Protein AF-A0A6M3K9E3-F1 (afdb_monomer_lite)

Radius of gyration: 19.23 Å; chains: 1; bounding box: 39×79×40 Å

Sequence (245 aa):
MQDSANGGLAMMNDINRRKLLKSAFCLAVCGFAGFVAIQFFGMRDAQAWGILPSVIVSGSGAAACTAGNDSNCVLLIHSNTTDGSTTFVDSSQGGADHTADITASGDVHHETDQQKFGATSIETWGANTSILSIADSADWDFGTGDFDIEFYVRWKGAVANSGLLGRYTAEAGTWALQYSAGTLYWYYGNGTSWNKAWTPVADTWYHICIARASNTTRWFVGGTQIGTSETDNNDYDTAAALEIG

Organism: NCBI:txid1070528

Secondary structure (DSSP, 8-state):
--------------S-----B--------B---S------SS---SS------------TT----BTTBSTTB---B---S-TTB----B--SSS---TTTEEEETT-EEESSS-SSSS-EEE--SSTT-EEEE---GGG--BTS-EEEEEEEB-SSS---EEEEEE--SSTT-EEEEEETTEEEEEETTTEEEEEE--PPTT--EEEEEEEETTEEEEEETTEE-S--EE----B--SPPEEE-

InterPro domains:
  IPR013320 Concanavalin A-like lectin/glucanase domain superfamily [SSF49899] (81-245)

Foldseek 3Di:
DDDDDDDDPDDPDDPDFFKWFFAFWQWFWFFDDDDDDDDDPDDPDDDDDDDDDDDDPPDPDDDPCPDSADQRRAFGWGLQDDAQAPQTWGPHPHHDGQSVQKDFWFSWHWHQPDHPDHRTTTGLGGPPTGKTWGAFDVSQQCFQTKTKTKGKIAIAPDDAKDWAKWQDDQAALTWTWIDHDQKIWIDGHHPDTDIFGHDDHHPDIWMWMWTDDPQWIWIDINRHTTDDIDRHRGRNDDRGIMMGD

Structure (mmCIF, N/CA/C/O backbone):
data_AF-A0A6M3K9E3-F1
#
_entry.id   AF-A0A6M3K9E3-F1
#
loop_
_atom_site.group_PDB
_atom_site.id
_atom_site.type_symbol
_atom_site.label_atom_id
_atom_site.label_alt_id
_atom_site.label_comp_id
_atom_site.label_asym_id
_atom_site.label_entity_id
_atom_site.label_seq_id
_atom_site.pdbx_PDB_ins_code
_atom_site.Cartn_x
_atom_site.Cartn_y
_atom_site.Cartn_z
_atom_site.occupancy
_atom_site.B_iso_or_equiv
_atom_site.auth_seq_id
_atom_site.auth_comp_id
_atom_site.auth_asym_id
_atom_site.auth_atom_id
_atom_site.pdbx_PDB_model_num
ATOM 1 N N . MET A 1 1 ? -11.020 49.484 -0.616 1.00 35.62 1 MET A N 1
ATOM 2 C CA . MET A 1 1 ? -11.920 48.542 -1.305 1.00 35.62 1 MET A CA 1
ATOM 3 C C . MET A 1 1 ? -11.044 47.521 -2.000 1.00 35.62 1 MET A C 1
ATOM 5 O O . MET A 1 1 ? -10.211 47.924 -2.793 1.00 35.62 1 MET A O 1
ATOM 9 N N . GLN A 1 2 ? -11.235 46.266 -1.598 1.00 31.56 2 GLN A N 1
ATOM 10 C CA . GLN A 1 2 ? -10.789 45.001 -2.189 1.00 31.56 2 GLN A CA 1
ATOM 11 C C . GLN A 1 2 ? -9.292 44.695 -2.365 1.00 31.56 2 GLN A C 1
ATOM 13 O O . GLN A 1 2 ? -8.614 45.139 -3.284 1.00 31.56 2 GLN A O 1
ATOM 18 N N . ASP A 1 3 ? -8.883 43.844 -1.427 1.00 32.72 3 ASP A N 1
ATOM 19 C CA . ASP A 1 3 ? -7.800 42.870 -1.392 1.00 32.72 3 ASP A CA 1
ATOM 20 C C . ASP A 1 3 ? -7.762 41.964 -2.642 1.00 32.72 3 ASP A C 1
ATOM 22 O O . ASP A 1 3 ? -8.808 41.547 -3.150 1.00 32.72 3 ASP A O 1
ATOM 26 N N . SER A 1 4 ? -6.559 41.658 -3.131 1.00 39.16 4 SER A N 1
ATOM 27 C CA . SER A 1 4 ? -6.309 40.748 -4.251 1.00 39.16 4 SER A CA 1
ATOM 28 C C . SER A 1 4 ? -5.712 39.439 -3.731 1.00 39.16 4 SER A C 1
ATOM 30 O O . SER A 1 4 ? -4.502 39.226 -3.784 1.00 39.16 4 SER A O 1
ATOM 32 N N . ALA A 1 5 ? -6.582 38.548 -3.266 1.00 39.22 5 ALA A N 1
ATOM 33 C CA . ALA A 1 5 ? -6.291 37.132 -3.083 1.00 39.22 5 ALA A CA 1
ATOM 34 C C . ALA A 1 5 ? -7.302 36.333 -3.915 1.00 39.22 5 ALA A C 1
ATOM 36 O O . ALA A 1 5 ? -8.490 36.353 -3.620 1.00 39.22 5 ALA A O 1
ATOM 37 N N . ASN A 1 6 ? -6.837 35.704 -4.995 1.00 33.91 6 ASN A N 1
ATOM 38 C CA . ASN A 1 6 ? -7.528 34.695 -5.811 1.00 33.91 6 ASN A CA 1
ATOM 39 C C . ASN A 1 6 ? -6.471 34.155 -6.788 1.00 33.91 6 ASN A C 1
ATOM 41 O O . ASN A 1 6 ? -5.818 34.942 -7.459 1.00 33.91 6 ASN A O 1
ATOM 45 N N . GLY A 1 7 ? -6.212 32.868 -6.962 1.00 34.84 7 GLY A N 1
ATOM 46 C CA . GLY A 1 7 ? -6.865 31.651 -6.511 1.00 34.84 7 GLY A CA 1
ATOM 47 C C . GLY A 1 7 ? -6.241 30.544 -7.362 1.00 34.84 7 GLY A C 1
ATOM 48 O O . GLY A 1 7 ? -6.320 30.596 -8.585 1.00 34.84 7 GLY A O 1
ATOM 49 N N . GLY A 1 8 ? -5.543 29.604 -6.730 1.00 28.50 8 GLY A N 1
ATOM 50 C CA . GLY A 1 8 ? -4.785 28.548 -7.409 1.00 28.50 8 GLY A CA 1
ATOM 51 C C . GLY A 1 8 ? -4.976 27.186 -6.753 1.00 28.50 8 GLY A C 1
ATOM 52 O O . GLY A 1 8 ? -4.052 26.390 -6.711 1.00 28.50 8 GLY A O 1
ATOM 53 N N . LEU A 1 9 ? -6.163 26.942 -6.197 1.00 36.38 9 LEU A N 1
ATOM 54 C CA . LEU A 1 9 ? -6.614 25.645 -5.696 1.00 36.38 9 LEU A CA 1
ATOM 55 C C . LEU A 1 9 ? -7.874 25.279 -6.477 1.00 36.38 9 LEU A C 1
ATOM 57 O O . LEU A 1 9 ? -8.990 25.557 -6.050 1.00 36.38 9 LEU A O 1
ATOM 61 N N . ALA A 1 10 ? -7.691 24.740 -7.680 1.00 35.50 10 ALA A N 1
ATOM 62 C CA . ALA A 1 10 ? -8.800 24.274 -8.503 1.00 35.50 10 ALA A CA 1
ATOM 63 C C . ALA A 1 10 ? -8.343 23.193 -9.488 1.00 35.50 10 ALA A C 1
ATOM 65 O O . ALA A 1 10 ? -8.361 23.407 -10.692 1.00 35.50 10 ALA A O 1
ATOM 66 N N . MET A 1 11 ? -7.962 22.021 -8.975 1.00 33.22 11 MET A N 1
ATOM 67 C CA . MET A 1 11 ? -8.088 20.755 -9.710 1.00 33.22 11 MET A CA 1
ATOM 68 C C . MET A 1 11 ? -8.519 19.641 -8.755 1.00 33.22 11 MET A C 1
ATOM 70 O O . MET A 1 11 ? -7.821 18.661 -8.546 1.00 33.22 11 MET A O 1
ATOM 74 N N . MET A 1 12 ? -9.695 19.804 -8.154 1.00 31.92 12 MET A N 1
ATOM 75 C CA . MET A 1 12 ? -10.434 18.672 -7.598 1.00 31.92 12 MET A CA 1
ATOM 76 C C . MET A 1 12 ? -11.928 18.953 -7.723 1.00 31.92 12 MET A C 1
ATOM 78 O O . MET A 1 12 ? -12.644 19.131 -6.746 1.00 31.92 12 MET A O 1
ATOM 82 N N . ASN A 1 13 ? -12.386 19.080 -8.964 1.00 36.03 13 ASN A N 1
ATOM 83 C CA . ASN A 1 13 ? -13.804 19.140 -9.263 1.00 36.03 13 ASN A CA 1
ATOM 84 C C . ASN A 1 13 ? -14.062 18.173 -10.412 1.00 36.03 13 ASN A C 1
ATOM 86 O O . ASN A 1 13 ? -14.038 18.557 -11.574 1.00 36.03 13 ASN A O 1
ATOM 90 N N . ASP A 1 14 ? -14.254 16.902 -10.067 1.00 32.69 14 ASP A N 1
ATOM 91 C CA . ASP A 1 14 ? -15.099 16.058 -10.893 1.00 32.69 14 ASP A CA 1
ATOM 92 C C . ASP A 1 14 ? -15.894 15.071 -10.039 1.00 32.69 14 ASP A C 1
ATOM 94 O O . ASP A 1 14 ? -15.387 14.320 -9.201 1.00 32.69 14 ASP A O 1
ATOM 98 N N . ILE A 1 15 ? -17.195 15.171 -10.254 1.00 34.88 15 ILE A N 1
ATOM 99 C CA . ILE A 1 15 ? -18.310 14.534 -9.573 1.00 34.88 15 ILE A CA 1
ATOM 100 C C . ILE A 1 15 ? -18.295 13.022 -9.890 1.00 34.88 15 ILE A C 1
ATOM 102 O O . ILE A 1 15 ? -18.220 12.647 -11.055 1.00 34.88 15 ILE A O 1
ATOM 106 N N . ASN A 1 16 ? -18.410 12.170 -8.849 1.00 28.86 16 ASN A N 1
ATOM 107 C CA . ASN A 1 16 ? -18.704 10.707 -8.855 1.00 28.86 16 ASN A CA 1
ATOM 108 C C . ASN A 1 16 ? -17.623 9.677 -8.433 1.00 28.86 16 ASN A C 1
ATOM 110 O O . ASN A 1 16 ? -17.765 8.497 -8.755 1.00 28.86 16 ASN A O 1
ATOM 114 N N . ARG A 1 17 ? -16.602 10.014 -7.637 1.00 33.84 17 ARG A N 1
ATOM 115 C CA . ARG A 1 17 ? -15.650 8.999 -7.121 1.00 33.84 17 ARG A CA 1
ATOM 116 C C . ARG A 1 17 ? -15.999 8.540 -5.702 1.00 33.84 17 ARG A C 1
ATOM 118 O O . ARG A 1 17 ? -15.446 9.039 -4.734 1.00 33.84 17 ARG A O 1
ATOM 125 N N . ARG A 1 18 ? -16.936 7.597 -5.565 1.00 34.56 18 ARG A N 1
ATOM 126 C CA . ARG A 1 18 ? -17.142 6.843 -4.313 1.00 34.56 18 ARG A CA 1
ATOM 127 C C . ARG A 1 18 ? -16.724 5.399 -4.558 1.00 34.56 18 ARG A C 1
ATOM 129 O O . ARG A 1 18 ? -17.217 4.842 -5.539 1.00 34.56 18 ARG A O 1
ATOM 136 N N . LYS A 1 19 ? -15.905 4.833 -3.654 1.00 31.88 19 LYS A N 1
ATOM 137 C CA . LYS A 1 19 ? -15.999 3.469 -3.081 1.00 31.88 19 LYS A CA 1
ATOM 138 C C . LYS A 1 19 ? -14.647 2.772 -2.863 1.00 31.88 19 LYS A C 1
ATOM 140 O O . LYS A 1 19 ? -14.228 2.031 -3.741 1.00 31.88 19 LYS A O 1
ATOM 145 N N . LEU A 1 20 ? -14.038 2.879 -1.675 1.00 25.70 20 LEU A N 1
ATOM 146 C CA . LEU A 1 20 ? -13.038 1.899 -1.211 1.00 25.70 20 LEU A CA 1
ATOM 147 C C . LEU A 1 20 ? -13.320 1.378 0.195 1.00 25.70 20 LEU A C 1
ATOM 149 O O . LEU A 1 20 ? -13.725 2.139 1.062 1.00 25.70 20 LEU A O 1
ATOM 153 N N . LEU A 1 21 ? -13.064 0.082 0.379 1.00 23.98 21 LEU A N 1
ATOM 154 C CA . LEU A 1 21 ? -13.003 -0.648 1.647 1.00 23.98 21 LEU A CA 1
ATOM 155 C C . LEU A 1 21 ? -11.588 -1.262 1.733 1.00 23.98 21 LEU A C 1
ATOM 157 O O . LEU A 1 21 ? -11.347 -2.368 1.243 1.00 23.98 21 LEU A O 1
ATOM 161 N N . LYS A 1 22 ? -10.605 -0.531 2.265 1.00 30.89 22 LYS A N 1
ATOM 162 C CA . LYS A 1 22 ? -9.197 -0.972 2.286 1.00 30.89 22 LYS A CA 1
ATOM 163 C C . LYS A 1 22 ? -8.903 -1.916 3.450 1.00 30.89 22 LYS A C 1
ATOM 165 O O . LYS A 1 22 ? -8.409 -1.512 4.482 1.00 30.89 22 LYS A O 1
ATOM 170 N N . SER A 1 23 ? -9.179 -3.190 3.214 1.00 28.06 23 SER A N 1
ATOM 171 C CA . SER A 1 23 ? -8.739 -4.402 3.931 1.00 28.06 23 SER A CA 1
ATOM 172 C C . SER A 1 23 ? -7.810 -4.288 5.114 1.00 28.06 23 SER A C 1
ATOM 174 O O . SER A 1 23 ? -6.813 -3.580 5.097 1.00 28.06 23 SER A O 1
ATOM 176 N N . ALA A 1 24 ? -8.061 -5.228 6.023 1.00 27.56 24 ALA A N 1
ATOM 177 C CA . ALA A 1 24 ? -7.145 -5.763 7.005 1.00 27.56 24 ALA A CA 1
ATOM 178 C C . ALA A 1 24 ? -5.690 -5.639 6.523 1.00 27.56 24 ALA A C 1
ATOM 180 O O . ALA A 1 24 ? -5.286 -6.229 5.511 1.00 27.56 24 ALA A O 1
ATOM 181 N N . PHE A 1 25 ? -4.956 -4.777 7.217 1.00 33.62 25 PHE A N 1
ATOM 182 C CA . PHE A 1 25 ? -3.567 -4.490 6.930 1.00 33.62 25 PHE A CA 1
ATOM 183 C C . PHE A 1 25 ? -2.709 -5.654 7.446 1.00 33.62 25 PHE A C 1
ATOM 185 O O . PHE A 1 25 ? -2.840 -6.151 8.565 1.00 33.62 25 PHE A O 1
ATOM 192 N N . CYS A 1 26 ? -1.891 -6.177 6.546 1.00 31.75 26 CYS A N 1
ATOM 193 C CA . CYS A 1 26 ? -0.597 -6.739 6.872 1.00 31.75 26 CYS A CA 1
ATOM 194 C C . CYS A 1 26 ? 0.310 -5.991 5.912 1.00 31.75 26 CYS A C 1
ATOM 196 O O . CYS A 1 26 ? 0.660 -6.517 4.863 1.00 31.75 26 CYS A O 1
ATOM 198 N N . LEU A 1 27 ? 0.494 -4.695 6.178 1.00 32.28 27 LEU A N 1
ATOM 199 C CA . LEU A 1 27 ? 1.593 -3.996 5.544 1.00 32.28 27 LEU A CA 1
ATOM 200 C C . LEU A 1 27 ? 2.847 -4.616 6.137 1.00 32.28 27 LEU A C 1
ATOM 202 O O . LEU A 1 27 ? 2.943 -4.764 7.345 1.00 32.28 27 LEU A O 1
ATOM 206 N N . ALA A 1 28 ? 3.713 -5.120 5.278 1.00 34.25 28 ALA A N 1
ATOM 207 C CA . ALA A 1 28 ? 5.088 -5.384 5.622 1.00 34.25 28 ALA A CA 1
ATOM 208 C C . ALA A 1 28 ? 5.873 -4.527 4.648 1.00 34.25 28 ALA A C 1
ATOM 210 O O . ALA A 1 28 ? 5.898 -4.805 3.451 1.00 34.25 28 ALA A O 1
ATOM 211 N N . VAL A 1 29 ? 6.401 -3.413 5.144 1.00 34.53 29 VAL A N 1
ATOM 212 C CA . VAL A 1 29 ? 7.463 -2.702 4.446 1.00 34.53 29 VAL A CA 1
ATOM 213 C C . VAL A 1 29 ? 8.741 -3.409 4.852 1.00 34.53 29 VAL A C 1
ATOM 215 O O . VAL A 1 29 ? 9.140 -3.245 5.996 1.00 34.53 29 VAL A O 1
ATOM 218 N N . CYS A 1 30 ? 9.325 -4.255 4.000 1.00 36.53 30 CYS A N 1
ATOM 219 C CA . CYS A 1 30 ? 10.572 -4.952 4.331 1.00 36.53 30 CYS A CA 1
ATOM 220 C C . CYS A 1 30 ? 11.748 -4.504 3.465 1.00 36.53 30 CYS A C 1
ATOM 222 O O . CYS A 1 30 ? 11.730 -4.698 2.255 1.00 36.53 30 CYS A O 1
ATOM 224 N N . GLY A 1 31 ? 12.785 -3.927 4.080 1.00 30.41 31 GLY A N 1
ATOM 225 C CA . GLY A 1 31 ? 14.064 -3.660 3.416 1.00 30.41 31 GLY A CA 1
ATOM 226 C C . GLY A 1 31 ? 14.974 -4.888 3.484 1.00 30.41 31 GLY A C 1
ATOM 227 O O . GLY A 1 31 ? 15.222 -5.390 4.576 1.00 30.41 31 GLY A O 1
ATOM 228 N N . PHE A 1 32 ? 15.483 -5.407 2.362 1.00 39.94 32 PHE A N 1
ATOM 229 C CA . PHE A 1 32 ? 16.377 -6.577 2.397 1.00 39.94 32 PHE A CA 1
ATOM 230 C C . PHE A 1 32 ? 17.569 -6.471 1.444 1.00 39.94 32 PHE A C 1
ATOM 232 O O . PHE A 1 32 ? 17.436 -6.065 0.301 1.00 39.94 32 PHE A O 1
ATOM 239 N N . ALA A 1 33 ? 18.741 -6.935 1.884 1.00 27.80 33 ALA A N 1
ATOM 240 C CA . ALA A 1 33 ? 19.888 -7.215 1.023 1.00 27.80 33 ALA A CA 1
ATOM 241 C C . ALA A 1 33 ? 20.105 -8.739 0.946 1.00 27.80 33 ALA A C 1
ATOM 243 O O . ALA A 1 33 ? 20.651 -9.334 1.873 1.00 27.80 33 ALA A O 1
ATOM 244 N N . GLY A 1 34 ? 19.697 -9.383 -0.156 1.00 23.84 34 GLY A N 1
ATOM 245 C CA . GLY A 1 34 ? 20.032 -10.790 -0.458 1.00 23.84 34 GLY A CA 1
ATOM 246 C C . GLY A 1 34 ? 18.853 -11.709 -0.826 1.00 23.84 34 GLY A C 1
ATOM 247 O O . GLY A 1 34 ? 17.759 -11.597 -0.299 1.00 23.84 34 GLY A O 1
ATOM 248 N N . PHE A 1 35 ? 19.084 -12.632 -1.766 1.00 24.89 35 PHE A N 1
ATOM 249 C CA . PHE A 1 35 ? 18.077 -13.372 -2.549 1.00 24.89 35 PHE A CA 1
ATOM 250 C C . PHE A 1 35 ? 17.250 -14.469 -1.819 1.00 24.89 35 PHE A C 1
ATOM 252 O O . PHE A 1 35 ? 17.807 -15.349 -1.173 1.00 24.89 35 PHE A O 1
ATOM 259 N N . VAL A 1 36 ? 15.944 -14.483 -2.155 1.00 21.44 36 VAL A N 1
ATOM 260 C CA . VAL A 1 36 ? 14.945 -15.581 -2.319 1.00 21.44 36 VAL A CA 1
ATOM 261 C C . VAL A 1 36 ? 14.554 -16.457 -1.115 1.00 21.44 36 VAL A C 1
ATOM 263 O O . VAL A 1 36 ? 15.186 -17.468 -0.823 1.00 21.44 36 VAL A O 1
ATOM 266 N N . ALA A 1 37 ? 13.326 -16.224 -0.631 1.00 21.59 37 ALA A N 1
ATOM 267 C CA . ALA A 1 37 ? 12.263 -17.235 -0.607 1.00 21.59 37 ALA A CA 1
ATOM 268 C C . ALA A 1 37 ? 10.886 -16.551 -0.712 1.00 21.59 37 ALA A C 1
ATOM 270 O O . ALA A 1 37 ? 10.468 -15.836 0.188 1.00 21.59 37 ALA A O 1
ATOM 271 N N . ILE A 1 38 ? 10.168 -16.801 -1.813 1.00 33.44 38 ILE A N 1
ATOM 272 C CA . ILE A 1 38 ? 8.729 -16.531 -1.921 1.00 33.44 38 ILE A CA 1
ATOM 273 C C . ILE A 1 38 ? 8.038 -17.437 -0.897 1.00 33.44 38 ILE A C 1
ATOM 275 O O . ILE A 1 38 ? 7.926 -18.645 -1.116 1.00 33.44 38 ILE A O 1
ATOM 279 N N . GLN A 1 39 ? 7.584 -16.873 0.219 1.00 22.30 39 GLN A N 1
ATOM 280 C CA . GLN A 1 39 ? 6.600 -17.507 1.086 1.00 22.30 39 GLN A CA 1
ATOM 281 C C . GLN A 1 39 ? 5.450 -16.537 1.306 1.00 22.30 39 GLN A C 1
ATOM 283 O O . GLN A 1 39 ? 5.549 -15.587 2.070 1.00 22.30 39 GLN A O 1
ATOM 288 N N . PHE A 1 40 ? 4.339 -16.819 0.628 1.00 26.34 40 PHE A N 1
ATOM 289 C CA . PHE A 1 40 ? 3.040 -16.270 0.984 1.00 26.34 40 PHE A CA 1
ATOM 290 C C . PHE A 1 40 ? 2.738 -16.580 2.445 1.00 26.34 40 PHE A C 1
ATOM 292 O O . PHE A 1 40 ? 2.700 -17.753 2.832 1.00 26.34 40 PHE A O 1
ATOM 299 N N . PHE A 1 41 ? 2.420 -15.552 3.224 1.00 31.19 41 PHE A N 1
ATOM 300 C CA . PHE A 1 41 ? 1.639 -15.746 4.430 1.00 31.19 41 PHE A CA 1
ATOM 301 C C . PHE A 1 41 ? 0.152 -15.831 4.068 1.00 31.19 41 PHE A C 1
ATOM 303 O O . PHE A 1 41 ? -0.440 -14.896 3.536 1.00 31.19 41 PHE A O 1
ATOM 310 N N . GLY A 1 42 ? -0.461 -16.982 4.370 1.00 27.38 42 GLY A N 1
ATOM 311 C CA . GLY A 1 42 ? -1.849 -16.971 4.837 1.00 27.38 42 GLY A CA 1
ATOM 312 C C . GLY A 1 42 ? -2.921 -17.778 4.104 1.00 27.38 42 GLY A C 1
ATOM 313 O O . GLY A 1 42 ? -4.075 -17.677 4.506 1.00 27.38 42 GLY A O 1
ATOM 314 N N . MET A 1 43 ? -2.613 -18.624 3.114 1.00 24.27 43 MET A N 1
ATOM 315 C CA . MET A 1 43 ? -3.510 -19.747 2.777 1.00 24.27 43 MET A CA 1
ATOM 316 C C . MET A 1 43 ? -2.854 -21.083 3.146 1.00 24.27 43 MET A C 1
ATOM 318 O O . MET A 1 43 ? -2.220 -21.738 2.327 1.00 24.27 43 MET A O 1
ATOM 322 N N . ARG A 1 44 ? -3.031 -21.468 4.413 1.00 30.83 44 ARG A N 1
ATOM 323 C CA . ARG A 1 44 ? -3.120 -22.854 4.905 1.00 30.83 44 ARG A CA 1
ATOM 324 C C . ARG A 1 44 ? -4.446 -22.886 5.673 1.00 30.83 44 ARG A C 1
ATOM 326 O O . ARG A 1 44 ? -4.589 -22.112 6.607 1.00 30.83 44 ARG A O 1
ATOM 333 N N . ASP A 1 45 ? -5.507 -23.602 5.352 1.00 32.44 45 ASP A N 1
ATOM 334 C CA . ASP A 1 45 ? -5.768 -24.701 4.438 1.00 32.44 45 ASP A CA 1
ATOM 335 C C . ASP A 1 45 ? -7.241 -24.599 4.022 1.00 32.44 45 ASP A C 1
ATOM 337 O O . ASP A 1 45 ? -8.112 -24.281 4.839 1.00 32.44 45 ASP A O 1
ATOM 341 N N . ALA A 1 46 ? -7.551 -24.983 2.786 1.00 33.09 46 ALA A N 1
ATOM 342 C CA . ALA A 1 46 ? -8.796 -25.701 2.580 1.00 33.09 46 ALA A CA 1
ATOM 343 C C . ALA A 1 46 ? -8.585 -27.120 3.139 1.00 33.09 46 ALA A C 1
ATOM 345 O O . ALA A 1 46 ? -7.780 -27.873 2.606 1.00 33.09 46 ALA A O 1
ATOM 346 N N . GLN A 1 47 ? -9.359 -27.458 4.175 1.00 29.33 47 GLN A N 1
ATOM 347 C CA . GLN A 1 47 ? -9.529 -28.783 4.795 1.00 29.33 47 GLN A CA 1
ATOM 348 C C . GLN A 1 47 ? -8.506 -29.212 5.865 1.00 29.33 47 GLN A C 1
ATOM 350 O O . GLN A 1 47 ? -7.516 -29.864 5.571 1.00 29.33 47 GLN A O 1
ATOM 355 N N . ALA A 1 48 ? -8.853 -28.997 7.139 1.00 25.17 48 ALA A N 1
ATOM 356 C CA . ALA A 1 48 ? -9.167 -30.059 8.111 1.00 25.17 48 ALA A CA 1
ATOM 357 C C . ALA A 1 48 ? -9.026 -29.532 9.548 1.00 25.17 48 ALA A C 1
ATOM 359 O O . ALA A 1 48 ? -7.988 -29.029 9.962 1.00 25.17 48 ALA A O 1
ATOM 360 N N . TRP A 1 49 ? -10.097 -29.688 10.322 1.00 34.62 49 TRP A N 1
ATOM 361 C CA . TRP A 1 49 ? -10.108 -29.472 11.762 1.00 34.62 49 TRP A CA 1
ATOM 362 C C . TRP A 1 49 ? -9.192 -30.494 12.444 1.00 34.62 49 TRP A C 1
ATOM 364 O O . TRP A 1 49 ? -9.470 -31.692 12.409 1.00 34.62 49 TRP A O 1
ATOM 374 N N . GLY A 1 50 ? -8.123 -30.027 13.085 1.00 25.27 50 GLY A N 1
ATOM 375 C CA . GLY A 1 50 ? -7.212 -30.873 13.849 1.00 25.27 50 GLY A CA 1
ATOM 376 C C . GLY A 1 50 ? -6.268 -30.036 14.702 1.00 25.27 50 GLY A C 1
ATOM 377 O O . GLY A 1 50 ? -5.303 -29.478 14.200 1.00 25.27 50 GLY A O 1
ATOM 378 N N . ILE A 1 51 ? -6.591 -29.938 15.990 1.00 40.28 51 ILE A N 1
ATOM 379 C CA . ILE A 1 51 ? -5.748 -29.466 17.101 1.00 40.28 51 ILE A CA 1
ATOM 380 C C . ILE A 1 51 ? -4.247 -29.688 16.851 1.00 40.28 51 ILE A C 1
ATOM 382 O O . ILE A 1 51 ? -3.814 -30.832 16.723 1.00 40.28 51 ILE A O 1
ATOM 386 N N . LEU A 1 52 ? -3.448 -28.616 16.886 1.00 27.73 52 LEU A N 1
ATOM 387 C CA . LEU A 1 52 ? -1.999 -28.724 17.067 1.00 27.73 52 LEU A CA 1
ATOM 388 C C . LEU A 1 52 ? -1.625 -28.246 18.478 1.00 27.73 52 LEU A C 1
ATOM 390 O O . LEU A 1 52 ? -1.970 -27.120 18.845 1.00 27.73 52 LEU A O 1
ATOM 394 N N . PRO A 1 53 ? -0.945 -29.082 1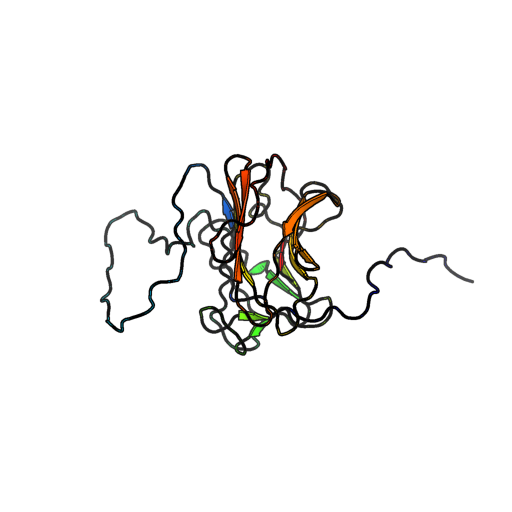9.286 1.00 34.16 53 PRO A N 1
ATOM 395 C CA . PRO A 1 53 ? -0.397 -28.655 20.559 1.00 34.16 53 PRO A CA 1
ATOM 396 C C . PRO A 1 53 ? 0.790 -27.721 20.307 1.00 34.16 53 PRO A C 1
ATOM 398 O O . PRO A 1 53 ? 1.541 -27.874 19.345 1.00 34.16 53 PRO A O 1
ATOM 401 N N . SER A 1 54 ? 0.947 -26.758 21.207 1.00 44.66 54 SER A N 1
ATOM 402 C CA . SER A 1 54 ? 2.077 -25.838 21.308 1.00 44.66 54 SER A CA 1
ATOM 403 C C . SER A 1 54 ? 3.426 -26.512 21.016 1.00 44.66 54 SER A C 1
ATOM 405 O O . SER A 1 54 ? 3.885 -27.341 21.803 1.00 44.66 54 SER A O 1
ATOM 407 N N . VAL A 1 55 ? 4.100 -26.101 19.941 1.00 34.88 55 VAL A N 1
ATOM 408 C CA . VAL A 1 55 ? 5.545 -26.304 19.792 1.00 34.88 55 VAL A CA 1
ATOM 409 C C . VAL A 1 55 ? 6.223 -25.015 20.236 1.00 34.88 55 VAL A C 1
ATOM 411 O O . VAL A 1 55 ? 6.352 -24.058 19.479 1.00 34.88 55 VAL A O 1
ATOM 414 N N . ILE A 1 56 ? 6.629 -24.994 21.505 1.00 38.41 56 ILE A N 1
ATOM 415 C CA . ILE A 1 56 ? 7.665 -24.085 21.991 1.00 38.41 56 ILE A CA 1
ATOM 416 C C . ILE A 1 56 ? 8.987 -24.670 21.489 1.00 38.41 56 ILE A C 1
ATOM 418 O O . ILE A 1 56 ? 9.420 -25.715 21.976 1.00 38.41 56 ILE A O 1
ATOM 422 N N . VAL A 1 57 ? 9.636 -24.026 20.518 1.00 36.75 57 VAL A N 1
ATOM 423 C CA . VAL A 1 57 ? 11.053 -24.299 20.245 1.00 36.75 57 VAL A CA 1
ATOM 424 C C . VAL A 1 57 ? 11.858 -23.563 21.311 1.00 36.75 57 VAL A C 1
ATOM 426 O O . VAL A 1 57 ? 12.112 -22.367 21.216 1.00 36.75 57 VAL A O 1
ATOM 429 N N . SER A 1 58 ? 12.229 -24.277 22.372 1.00 46.44 58 SER A N 1
ATOM 430 C CA . SER A 1 58 ? 13.209 -23.812 23.348 1.00 46.44 58 SER A CA 1
ATOM 431 C C . SER A 1 58 ? 14.616 -23.997 22.771 1.00 46.44 58 SER A C 1
ATOM 433 O O . SER A 1 58 ? 15.159 -25.102 22.791 1.00 46.44 58 SER A O 1
ATOM 435 N N . GLY A 1 59 ? 15.204 -22.924 22.249 1.00 32.69 59 GLY A N 1
ATOM 436 C CA . GLY A 1 59 ? 16.591 -22.890 21.793 1.00 32.69 59 GLY A CA 1
ATOM 437 C C . GLY A 1 59 ? 17.043 -21.446 21.614 1.00 32.69 59 GLY A C 1
ATOM 438 O O . GLY A 1 59 ? 16.481 -20.712 20.810 1.00 32.69 59 GLY A O 1
ATOM 439 N N . SER A 1 60 ? 18.019 -21.025 22.415 1.00 44.66 60 SER A N 1
ATOM 440 C CA . SER A 1 60 ? 18.561 -19.666 22.466 1.00 44.66 60 SER A CA 1
ATOM 441 C C . SER A 1 60 ? 18.925 -19.122 21.079 1.00 44.66 60 SER A C 1
ATOM 443 O O . SER A 1 60 ? 19.868 -19.614 20.461 1.00 44.66 60 SER A O 1
ATOM 445 N N . GLY A 1 61 ? 18.218 -18.081 20.633 1.00 37.19 61 GLY A N 1
ATOM 446 C CA . GLY A 1 61 ? 18.657 -17.211 19.536 1.00 37.19 61 GLY A CA 1
ATOM 447 C C . GLY A 1 61 ? 17.825 -17.223 18.253 1.00 37.19 61 GLY A C 1
ATOM 448 O O . GLY A 1 61 ? 18.132 -16.439 17.364 1.00 37.19 61 GLY A O 1
ATOM 449 N N . ALA A 1 62 ? 16.772 -18.034 18.137 1.00 34.69 62 ALA A N 1
ATOM 450 C CA . ALA A 1 62 ? 15.817 -17.898 17.037 1.00 34.69 62 ALA A CA 1
ATOM 451 C C . ALA A 1 62 ? 14.607 -17.099 17.532 1.00 34.69 62 ALA A C 1
ATOM 453 O O . ALA A 1 62 ? 13.725 -17.649 18.193 1.00 34.69 62 ALA A O 1
ATOM 454 N N . ALA A 1 63 ? 14.588 -15.792 17.255 1.00 37.41 63 ALA A N 1
ATOM 455 C CA . ALA A 1 63 ? 13.349 -15.030 17.329 1.00 37.41 63 ALA A CA 1
ATOM 456 C C . ALA A 1 63 ? 12.324 -15.777 16.474 1.00 37.41 63 ALA A C 1
ATOM 458 O O . ALA A 1 63 ? 12.590 -16.087 15.312 1.00 37.41 63 ALA A O 1
ATOM 459 N N . ALA A 1 64 ? 11.197 -16.147 17.074 1.00 34.53 64 ALA A N 1
ATOM 460 C CA . ALA A 1 64 ? 10.074 -16.682 16.334 1.00 34.53 64 ALA A CA 1
ATOM 461 C C . ALA A 1 64 ? 9.563 -15.561 15.420 1.00 34.53 64 ALA A C 1
ATOM 463 O O . ALA A 1 64 ? 8.683 -14.796 15.810 1.00 34.53 64 ALA A O 1
ATOM 464 N N . CYS A 1 65 ? 10.154 -15.429 14.229 1.00 37.84 65 CYS A N 1
ATOM 465 C CA . CYS A 1 65 ? 9.565 -14.642 13.168 1.00 37.84 65 CYS A CA 1
ATOM 466 C C . CYS A 1 65 ? 8.265 -15.361 12.812 1.00 37.84 65 CYS A C 1
ATOM 468 O O . CYS A 1 65 ? 8.234 -16.452 12.237 1.00 37.84 65 CYS A O 1
ATOM 470 N N . THR A 1 66 ? 7.156 -14.787 13.263 1.00 43.50 66 THR A N 1
ATOM 471 C CA . THR A 1 66 ? 5.870 -15.073 12.641 1.00 43.50 66 THR A CA 1
ATOM 472 C C . THR A 1 66 ? 6.067 -14.607 11.211 1.00 43.50 66 THR A C 1
ATOM 474 O O . THR A 1 66 ? 6.263 -13.412 11.018 1.00 43.50 66 THR A O 1
ATOM 477 N N . ALA A 1 67 ? 6.205 -15.524 10.249 1.00 51.84 67 ALA A N 1
ATOM 478 C CA . ALA A 1 67 ? 6.699 -15.106 8.941 1.00 51.84 67 ALA A CA 1
ATOM 479 C C . ALA A 1 67 ? 5.814 -13.976 8.366 1.00 51.84 67 ALA A C 1
ATOM 481 O O . ALA A 1 67 ? 4.597 -13.978 8.526 1.00 51.84 67 ALA A O 1
ATOM 482 N N . GLY A 1 68 ? 6.460 -12.935 7.844 1.00 58.19 68 GLY A N 1
ATOM 483 C CA . GLY A 1 68 ? 5.830 -11.657 7.493 1.00 58.19 68 GLY A CA 1
ATOM 484 C C . GLY A 1 68 ? 6.071 -10.516 8.493 1.00 58.19 68 GLY A C 1
ATOM 485 O O . GLY A 1 68 ? 6.103 -9.369 8.075 1.00 58.19 68 GLY A O 1
ATOM 486 N N . ASN A 1 69 ? 6.321 -10.795 9.777 1.00 74.25 69 ASN A N 1
ATOM 487 C CA . ASN A 1 69 ? 6.725 -9.783 10.760 1.00 74.25 69 ASN A CA 1
ATOM 488 C C . ASN A 1 69 ? 8.098 -10.136 11.343 1.00 74.25 69 ASN A C 1
ATOM 490 O O . ASN A 1 69 ? 8.204 -10.918 12.292 1.00 74.25 69 ASN A O 1
ATOM 494 N N . ASP A 1 70 ? 9.143 -9.605 10.717 1.00 76.62 70 ASP A N 1
ATOM 495 C CA . ASP A 1 70 ? 10.535 -9.747 11.133 1.00 76.62 70 ASP A CA 1
ATOM 496 C C . ASP A 1 70 ? 11.211 -8.373 11.262 1.00 76.62 70 ASP A C 1
ATOM 498 O O . ASP A 1 70 ? 10.562 -7.337 11.134 1.00 76.62 70 ASP A O 1
ATOM 502 N N . SER A 1 71 ? 12.521 -8.354 11.520 1.00 79.00 71 SER A N 1
ATOM 503 C CA . SER A 1 71 ? 13.292 -7.118 11.712 1.00 79.00 71 SER A CA 1
ATOM 504 C C . SER A 1 71 ? 13.315 -6.183 10.504 1.00 79.00 71 SER A C 1
ATOM 506 O O . SER A 1 71 ? 13.802 -5.063 10.628 1.00 79.00 71 SER A O 1
ATOM 508 N N . ASN A 1 72 ? 12.869 -6.643 9.337 1.00 78.00 72 ASN A N 1
ATOM 509 C CA . ASN A 1 72 ? 12.781 -5.817 8.146 1.00 78.00 72 ASN A CA 1
ATOM 510 C C . ASN A 1 72 ? 11.400 -5.194 8.014 1.00 78.00 72 ASN A C 1
ATOM 512 O O . ASN A 1 72 ? 11.321 -4.143 7.408 1.00 78.00 72 ASN A O 1
ATOM 516 N N . CYS A 1 73 ? 10.347 -5.804 8.566 1.00 81.06 73 CYS A N 1
ATOM 517 C CA . CYS A 1 73 ? 8.997 -5.254 8.548 1.00 81.06 73 CYS A CA 1
ATOM 518 C C . CYS A 1 73 ? 8.920 -4.016 9.451 1.00 81.06 73 CYS A C 1
ATOM 520 O O . CYS A 1 73 ? 8.834 -4.171 10.667 1.00 81.06 73 CYS A O 1
ATOM 522 N N . VAL A 1 74 ? 8.923 -2.820 8.861 1.00 88.31 74 VAL A N 1
ATOM 523 C CA . VAL A 1 74 ? 8.973 -1.533 9.589 1.00 88.31 74 VAL A CA 1
ATOM 524 C C . VAL A 1 74 ? 7.620 -0.854 9.805 1.00 88.31 74 VAL A C 1
ATOM 526 O O . VAL A 1 74 ? 7.537 0.157 10.481 1.00 88.31 74 VAL A O 1
ATOM 529 N N . LEU A 1 75 ? 6.542 -1.392 9.237 1.00 89.06 75 LEU A N 1
ATOM 530 C CA . LEU A 1 75 ? 5.186 -0.929 9.526 1.00 89.06 75 LEU A CA 1
ATOM 531 C C . LEU A 1 75 ? 4.222 -2.081 9.314 1.00 89.06 75 LEU A C 1
ATOM 533 O O . LEU A 1 75 ? 4.113 -2.550 8.185 1.00 89.06 75 LEU A O 1
ATOM 537 N N . LEU A 1 76 ? 3.511 -2.484 10.368 1.00 88.19 76 LEU A N 1
ATOM 538 C CA . LEU A 1 76 ? 2.514 -3.548 10.363 1.00 88.19 76 LEU A CA 1
ATOM 539 C C . LEU A 1 76 ? 1.294 -3.160 11.192 1.00 88.19 76 LEU A C 1
ATOM 541 O O . LEU A 1 76 ? 1.250 -3.340 12.404 1.00 88.19 76 LEU A O 1
ATOM 545 N N . ILE A 1 77 ? 0.242 -2.701 10.526 1.00 88.12 77 ILE A N 1
ATOM 546 C CA . ILE A 1 77 ? -1.005 -2.347 11.207 1.00 88.12 77 ILE A CA 1
ATOM 547 C C . ILE A 1 77 ? -1.945 -3.548 11.201 1.00 88.12 77 ILE A C 1
ATOM 549 O O . ILE A 1 77 ? -2.379 -3.975 10.143 1.00 88.12 77 ILE A O 1
ATOM 553 N N . HIS A 1 78 ? -2.327 -4.078 12.360 1.00 82.25 78 HIS A N 1
ATOM 554 C CA . HIS A 1 78 ? -3.349 -5.127 12.425 1.00 82.25 78 HIS A CA 1
ATOM 555 C C . HIS A 1 78 ? -4.756 -4.558 12.656 1.00 82.25 78 HIS A C 1
ATOM 557 O O . HIS A 1 78 ? -4.970 -3.708 13.517 1.00 82.25 78 HIS A O 1
ATOM 563 N N . SER A 1 79 ? -5.751 -5.122 11.968 1.00 83.62 79 SER A N 1
ATOM 564 C CA . SER A 1 79 ? -7.183 -4.877 12.212 1.00 83.62 79 SER A CA 1
ATOM 565 C C . SER A 1 79 ? -7.800 -5.987 13.067 1.00 83.62 79 SER A C 1
ATOM 567 O O . SER A 1 79 ? -8.693 -6.724 12.658 1.00 83.62 79 SER A O 1
ATOM 569 N N . ASN A 1 80 ? -7.262 -6.159 14.273 1.00 85.06 80 ASN A N 1
ATOM 570 C CA . ASN A 1 80 ? -7.729 -7.153 15.247 1.00 85.06 80 ASN A CA 1
ATOM 571 C C . ASN A 1 80 ? -8.420 -6.470 16.431 1.00 85.06 80 ASN A C 1
ATOM 573 O O . ASN A 1 80 ? -8.099 -6.735 17.587 1.00 85.06 80 ASN A O 1
ATOM 577 N N . THR A 1 81 ? -9.336 -5.554 16.133 1.00 87.88 81 THR A N 1
ATOM 578 C CA . THR A 1 81 ? -10.029 -4.742 17.139 1.00 87.88 81 THR A CA 1
ATOM 579 C C . THR A 1 81 ? -11.541 -4.789 16.914 1.00 87.88 81 THR A C 1
ATOM 581 O O . THR A 1 81 ? -12.051 -5.717 16.291 1.00 87.88 81 THR A O 1
ATOM 584 N N . THR A 1 82 ? -12.278 -3.851 17.496 1.00 93.44 82 THR A N 1
ATOM 585 C CA . THR A 1 82 ? -13.733 -3.757 17.410 1.00 93.44 82 THR A CA 1
ATOM 586 C C . THR A 1 82 ? -14.185 -2.787 16.326 1.00 93.44 82 THR A C 1
ATOM 588 O O . THR A 1 82 ? -13.459 -1.864 15.956 1.00 93.44 82 THR A O 1
ATOM 591 N N . ASP A 1 83 ? -15.427 -2.978 15.898 1.00 93.44 83 ASP A N 1
ATOM 592 C CA . ASP A 1 83 ? -16.157 -2.083 15.005 1.00 93.44 83 ASP A CA 1
ATOM 593 C C . ASP A 1 83 ? -16.122 -0.619 15.472 1.00 93.44 83 ASP A C 1
ATOM 595 O O . ASP A 1 83 ? -16.228 -0.340 16.673 1.00 93.44 83 ASP A O 1
ATOM 599 N N . GLY A 1 84 ? -15.941 0.313 14.538 1.00 90.62 84 GLY A N 1
ATOM 600 C CA . GLY A 1 84 ? -15.856 1.751 14.797 1.00 90.62 84 GLY A CA 1
ATOM 601 C C . GLY A 1 84 ? -14.584 2.220 15.515 1.00 90.62 84 GLY A C 1
ATOM 602 O O . GLY A 1 84 ? -14.479 3.400 15.848 1.00 90.62 84 GLY A O 1
ATOM 603 N N . SER A 1 85 ? -13.612 1.343 15.801 1.00 93.31 85 SER A N 1
ATOM 604 C CA . SER A 1 85 ? -12.377 1.761 16.478 1.00 93.31 85 SER A CA 1
ATOM 605 C C . SER A 1 85 ? -11.552 2.687 15.584 1.00 93.31 85 SER A C 1
ATOM 607 O O . SER A 1 85 ? -11.302 2.380 14.424 1.00 93.31 85 SER A O 1
ATOM 609 N N . THR A 1 86 ? -11.062 3.793 16.139 1.00 92.75 86 THR A N 1
ATOM 610 C CA . THR A 1 86 ? -10.141 4.722 15.459 1.00 92.75 86 THR A CA 1
ATOM 611 C C . THR A 1 86 ? -8.714 4.617 16.001 1.00 92.75 86 THR A C 1
ATOM 613 O O . THR A 1 86 ? -7.903 5.521 15.813 1.00 92.75 86 THR A O 1
ATOM 616 N N . THR A 1 87 ? -8.409 3.547 16.739 1.00 92.81 87 THR A N 1
ATOM 617 C CA . THR A 1 87 ? -7.070 3.285 17.273 1.00 92.81 87 THR A CA 1
ATOM 618 C C . THR A 1 87 ? -6.340 2.334 16.340 1.00 92.81 87 THR A C 1
ATOM 620 O O . THR A 1 87 ? -6.798 1.221 16.085 1.00 92.81 87 THR A O 1
ATOM 623 N N . PHE A 1 88 ? -5.183 2.761 15.856 1.00 91.19 88 PHE A N 1
ATOM 624 C CA . PHE A 1 88 ? -4.315 1.984 14.983 1.00 91.19 88 PHE A CA 1
ATOM 625 C C . PHE A 1 88 ? -3.014 1.727 15.728 1.00 91.19 88 PHE A C 1
ATOM 627 O O . PHE A 1 88 ? -2.509 2.618 16.403 1.00 91.19 88 PHE A O 1
ATOM 634 N N . VAL A 1 89 ? -2.523 0.495 15.654 1.00 90.88 89 VAL A N 1
ATOM 635 C CA . VAL A 1 89 ? -1.314 0.064 16.357 1.00 90.88 89 VAL A CA 1
ATOM 636 C C . VAL A 1 89 ? -0.357 -0.486 15.324 1.00 90.88 89 VAL A C 1
ATOM 638 O O . VAL A 1 89 ? -0.743 -1.367 14.551 1.00 90.88 89 VAL A O 1
ATOM 641 N N . ASP A 1 90 ? 0.867 0.025 15.336 1.00 90.44 90 ASP A N 1
ATOM 642 C CA . ASP A 1 90 ? 1.967 -0.582 14.614 1.00 90.44 90 ASP A CA 1
ATOM 643 C C . ASP A 1 90 ? 2.514 -1.759 15.431 1.00 90.44 90 ASP A C 1
ATOM 645 O O . ASP A 1 90 ? 2.854 -1.643 16.605 1.00 90.44 90 ASP A O 1
ATOM 649 N N . SER A 1 91 ? 2.494 -2.938 14.827 1.00 88.06 91 SER A N 1
ATOM 650 C CA . SER A 1 91 ? 2.951 -4.201 15.406 1.00 88.06 91 SER A CA 1
ATOM 651 C C . SER A 1 91 ? 4.240 -4.694 14.746 1.00 88.06 91 SER A C 1
ATOM 653 O O . SER A 1 91 ? 4.576 -5.872 14.894 1.00 88.06 91 SER A O 1
ATOM 655 N N . SER A 1 92 ? 4.918 -3.833 13.986 1.00 84.50 92 SER A N 1
ATOM 656 C CA . SER A 1 92 ? 6.198 -4.094 13.329 1.00 84.50 92 SER A CA 1
ATOM 657 C C . SER A 1 92 ? 7.264 -4.595 14.315 1.00 84.50 92 SER A C 1
ATOM 659 O O . SER A 1 92 ? 7.285 -4.248 15.498 1.00 84.50 92 SER A O 1
ATOM 661 N N . GLN A 1 93 ? 8.136 -5.491 13.845 1.00 83.12 93 GLN A N 1
ATOM 662 C CA . GLN A 1 93 ? 9.330 -5.938 14.577 1.00 83.12 93 GLN A CA 1
ATOM 663 C C . GLN A 1 93 ? 10.607 -5.232 14.110 1.00 83.12 93 GLN A C 1
ATOM 665 O O . GLN A 1 93 ? 11.629 -5.307 14.798 1.00 83.12 93 GLN A O 1
ATOM 670 N N . GLY A 1 94 ? 10.567 -4.599 12.940 1.00 80.56 94 GLY A N 1
ATOM 671 C CA . GLY A 1 94 ? 11.601 -3.716 12.423 1.00 80.56 94 GLY A CA 1
ATOM 672 C C . GLY A 1 94 ? 11.230 -2.248 12.600 1.00 80.56 94 GLY A C 1
ATOM 673 O O . GLY A 1 94 ? 10.086 -1.929 12.897 1.00 80.56 94 GLY A O 1
ATOM 674 N N . GLY A 1 95 ? 12.198 -1.364 12.364 1.00 85.00 95 GLY A N 1
ATOM 675 C CA . GLY A 1 95 ? 11.954 0.081 12.314 1.00 85.00 95 GLY A CA 1
ATOM 676 C C . GLY A 1 95 ? 11.592 0.715 13.659 1.00 85.00 95 GLY A C 1
ATOM 677 O O . GLY A 1 95 ? 11.859 0.159 14.733 1.00 85.00 95 GLY A O 1
ATOM 678 N N . ALA A 1 96 ? 11.048 1.927 13.590 1.00 89.56 96 ALA A N 1
ATOM 679 C CA . ALA A 1 96 ? 10.464 2.626 14.725 1.00 89.56 96 ALA A CA 1
ATOM 680 C C . ALA A 1 96 ? 9.014 2.173 14.984 1.00 89.56 96 ALA A C 1
ATOM 682 O O . ALA A 1 96 ? 8.312 1.733 14.083 1.00 89.56 96 ALA A O 1
ATOM 683 N N . ASP A 1 97 ? 8.548 2.312 16.230 1.00 93.56 97 ASP A N 1
ATOM 684 C CA . ASP A 1 97 ? 7.124 2.135 16.547 1.00 93.56 97 ASP A CA 1
ATOM 685 C C . ASP A 1 97 ? 6.345 3.374 16.098 1.00 93.56 97 ASP A C 1
ATOM 687 O O . ASP A 1 97 ? 6.443 4.438 16.718 1.00 93.56 97 ASP A O 1
ATOM 691 N N . HIS A 1 98 ? 5.542 3.217 15.048 1.00 92.44 98 HIS A N 1
ATOM 692 C CA . HIS A 1 98 ? 4.756 4.303 14.472 1.00 92.44 98 HIS A CA 1
ATOM 693 C C . HIS A 1 98 ? 3.361 4.469 15.077 1.00 92.44 98 HIS A C 1
ATOM 695 O O . HIS A 1 98 ? 2.582 5.296 14.606 1.00 92.44 98 HIS A O 1
ATOM 701 N N . THR A 1 99 ? 3.012 3.745 16.145 1.00 94.12 99 THR A N 1
ATOM 702 C CA . THR A 1 99 ? 1.675 3.813 16.765 1.00 94.12 99 THR A CA 1
ATOM 703 C C . THR A 1 99 ? 1.259 5.244 17.125 1.00 94.12 99 THR A C 1
ATOM 705 O O . THR A 1 99 ? 0.099 5.616 16.951 1.00 94.12 99 THR A O 1
ATOM 708 N N . ALA A 1 100 ? 2.197 6.063 17.608 1.00 96.25 100 ALA A N 1
ATOM 709 C CA . ALA A 1 100 ? 1.935 7.456 17.979 1.00 96.25 100 ALA A CA 1
ATOM 710 C C . ALA A 1 100 ? 1.897 8.426 16.782 1.00 96.25 100 ALA A C 1
ATOM 712 O O . ALA A 1 100 ? 1.392 9.541 16.926 1.00 96.25 100 ALA A O 1
ATOM 713 N N . ASP A 1 101 ? 2.397 8.002 15.621 1.00 95.38 101 ASP A N 1
ATOM 714 C CA . ASP A 1 101 ? 2.511 8.813 14.405 1.00 95.38 101 ASP A CA 1
ATOM 715 C C . ASP A 1 101 ? 1.297 8.647 13.479 1.00 95.38 101 ASP A C 1
ATOM 717 O O . ASP A 1 101 ? 1.112 9.424 12.537 1.00 95.38 101 ASP A O 1
ATOM 721 N N . ILE A 1 102 ? 0.455 7.641 13.742 1.00 94.88 102 ILE A N 1
ATOM 722 C CA . ILE A 1 102 ? -0.729 7.337 12.942 1.00 94.88 102 ILE A CA 1
ATOM 723 C C . ILE A 1 102 ? -1.874 8.299 13.286 1.00 94.88 102 ILE A C 1
ATOM 725 O O . ILE A 1 102 ? -2.388 8.340 14.403 1.00 94.88 102 ILE A O 1
ATOM 729 N N . THR A 1 103 ? -2.341 9.027 12.276 1.00 95.31 103 THR A N 1
ATOM 730 C CA . THR A 1 103 ? -3.480 9.944 12.340 1.00 95.31 103 THR A CA 1
ATOM 731 C C . THR A 1 103 ? -4.555 9.527 11.341 1.00 95.31 103 THR A C 1
ATOM 733 O O . THR A 1 103 ? -4.344 9.555 10.129 1.00 95.31 103 THR A O 1
ATOM 736 N N . ALA A 1 104 ? -5.741 9.188 11.840 1.00 91.94 104 ALA A N 1
ATOM 737 C CA . ALA A 1 104 ? -6.926 8.969 11.016 1.00 91.94 104 ALA A CA 1
ATOM 738 C C . ALA A 1 104 ? -7.655 10.294 10.750 1.00 91.94 104 ALA A C 1
ATOM 740 O O . ALA A 1 104 ? -7.957 11.048 11.676 1.00 91.94 104 ALA A O 1
ATOM 741 N N . SER A 1 105 ? -7.952 10.569 9.482 1.00 90.81 105 SER A N 1
ATOM 742 C CA . SER A 1 105 ? -8.755 11.711 9.039 1.00 90.81 105 SER A CA 1
ATOM 743 C C . SER A 1 105 ? -10.036 11.239 8.363 1.00 90.81 105 SER A C 1
ATOM 745 O O . SER A 1 105 ? -10.080 10.152 7.793 1.00 90.81 105 SER A O 1
ATOM 7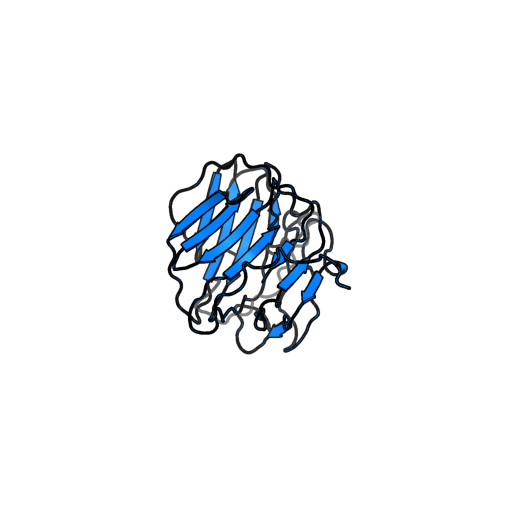47 N N . GLY A 1 106 ? -11.085 12.063 8.395 1.00 88.38 106 GLY A N 1
ATOM 748 C CA . GLY A 1 106 ? -12.390 11.679 7.859 1.00 88.38 106 GLY A CA 1
ATOM 749 C C . GLY A 1 106 ? -13.025 10.561 8.684 1.00 88.38 106 GLY A C 1
ATOM 750 O O . GLY A 1 106 ? -13.051 10.646 9.907 1.00 88.38 106 GLY A O 1
ATOM 751 N N . ASP A 1 107 ? -13.551 9.545 8.007 1.00 87.00 107 ASP A N 1
ATOM 752 C CA . ASP A 1 107 ? -14.274 8.427 8.627 1.00 87.00 107 ASP A CA 1
ATOM 753 C C . ASP A 1 107 ? -13.449 7.129 8.554 1.00 87.00 107 ASP A C 1
ATOM 755 O O . ASP A 1 107 ? -13.957 6.047 8.288 1.00 87.00 107 ASP A O 1
ATOM 759 N N . VAL A 1 108 ? -12.130 7.245 8.753 1.00 90.44 108 VAL A N 1
ATOM 760 C CA . VAL A 1 108 ? -11.222 6.092 8.782 1.00 90.44 108 VAL A CA 1
ATOM 761 C C . VAL A 1 108 ? -11.320 5.374 10.125 1.00 90.44 108 VAL A C 1
ATOM 763 O O . VAL A 1 108 ? -10.983 5.942 11.165 1.00 90.44 108 VAL A O 1
ATOM 766 N N . HIS A 1 109 ? -11.742 4.114 10.103 1.00 90.56 109 HIS A N 1
ATOM 767 C CA . HIS A 1 109 ? -11.928 3.300 11.303 1.00 90.56 109 HIS A CA 1
ATOM 768 C C . HIS A 1 109 ? -11.820 1.802 10.994 1.00 90.56 109 HIS A C 1
ATOM 770 O O . HIS A 1 109 ? -11.750 1.385 9.840 1.00 90.56 109 HIS A O 1
ATOM 776 N N . HIS A 1 110 ? -11.775 0.976 12.034 1.00 91.69 110 HIS A N 1
ATOM 777 C CA . HIS A 1 110 ? -11.867 -0.475 11.913 1.00 91.69 110 HIS A CA 1
ATOM 778 C C . HIS A 1 110 ? -13.326 -0.912 11.788 1.00 91.69 110 HIS A C 1
ATOM 780 O O . HIS A 1 110 ? -14.135 -0.559 12.635 1.00 91.69 110 HIS A O 1
ATOM 786 N N . GLU A 1 111 ? -13.638 -1.719 10.782 1.00 89.88 111 GLU A N 1
ATOM 787 C CA . GLU A 1 111 ? -14.997 -2.081 10.373 1.00 89.88 111 GLU A CA 1
ATOM 788 C C . GLU A 1 111 ? -15.177 -3.607 10.341 1.00 89.88 111 GLU A C 1
ATOM 790 O O . GLU A 1 111 ? -14.261 -4.355 9.968 1.00 89.88 111 GLU A O 1
ATOM 795 N N . THR A 1 112 ? -16.361 -4.076 10.737 1.00 92.38 112 THR A N 1
ATOM 796 C CA . THR A 1 112 ? -16.725 -5.501 10.816 1.00 92.38 112 THR A CA 1
ATOM 797 C C . THR A 1 112 ? -17.599 -6.000 9.664 1.00 92.38 112 THR A C 1
ATOM 799 O O . THR A 1 112 ? -17.707 -7.214 9.477 1.00 92.38 112 THR A O 1
ATOM 802 N N . ASP A 1 113 ? -18.170 -5.106 8.854 1.00 88.62 113 ASP A N 1
ATOM 803 C CA . ASP A 1 113 ? -18.977 -5.414 7.669 1.00 88.62 113 ASP A CA 1
ATOM 804 C C . ASP A 1 113 ? -18.237 -6.354 6.716 1.00 88.62 113 ASP A C 1
ATOM 806 O O . ASP A 1 113 ? -18.842 -7.234 6.095 1.00 88.62 113 ASP A O 1
ATOM 810 N N . GLN A 1 114 ? -16.932 -6.127 6.541 1.00 86.88 114 GLN A N 1
ATOM 811 C CA . GLN A 1 114 ? -16.055 -6.912 5.683 1.00 86.88 114 GLN A CA 1
ATOM 812 C C . GLN A 1 114 ? -14.663 -7.027 6.302 1.00 86.88 114 GLN A C 1
ATOM 814 O O . GLN A 1 114 ? -14.064 -6.044 6.720 1.00 86.88 114 GLN A O 1
ATOM 819 N N . GLN A 1 115 ? -14.092 -8.225 6.245 1.00 85.25 115 GLN A N 1
ATOM 820 C CA . GLN A 1 115 ? -12.776 -8.541 6.778 1.00 85.25 115 GLN A CA 1
ATOM 821 C C . GLN A 1 115 ? -12.116 -9.625 5.923 1.00 85.25 115 GLN A C 1
ATOM 823 O O . GLN A 1 115 ? -12.783 -10.531 5.412 1.00 85.25 115 GLN A O 1
ATOM 828 N N . LYS A 1 116 ? -10.797 -9.520 5.723 1.00 83.56 116 LYS A N 1
ATOM 829 C CA . LYS A 1 116 ? -10.015 -10.548 5.013 1.00 83.56 116 LYS A CA 1
ATOM 830 C C . LYS A 1 116 ? -9.414 -11.566 5.979 1.00 83.56 116 LYS A C 1
ATOM 832 O O . LYS A 1 116 ? -9.377 -12.756 5.675 1.00 83.56 116 LYS A O 1
ATOM 837 N N . PHE A 1 117 ? -8.955 -11.080 7.121 1.00 80.06 117 PHE A N 1
ATOM 838 C CA . PHE A 1 117 ? -8.427 -11.832 8.249 1.00 80.06 117 PHE A CA 1
ATOM 839 C C . PHE A 1 117 ? -8.728 -11.048 9.524 1.00 80.06 117 PHE A C 1
ATOM 841 O O . PHE A 1 117 ? -9.079 -9.872 9.449 1.00 80.06 117 PHE A O 1
ATOM 848 N N . GLY A 1 118 ? -8.567 -11.688 10.679 1.00 82.81 118 GLY A N 1
ATOM 849 C CA . GLY A 1 118 ? -8.765 -11.006 11.950 1.00 82.81 118 GLY A CA 1
ATOM 850 C C . GLY A 1 118 ? -10.226 -10.702 12.267 1.00 82.81 118 GLY A C 1
ATOM 851 O O . GLY A 1 118 ? -11.138 -11.371 11.774 1.00 82.81 118 GLY A O 1
ATOM 852 N N . ALA A 1 119 ? -10.422 -9.710 13.135 1.00 83.00 119 ALA A N 1
ATOM 853 C CA . ALA A 1 119 ? -11.742 -9.285 13.597 1.00 83.00 119 ALA A CA 1
ATOM 854 C C . ALA A 1 119 ? -12.358 -8.185 12.717 1.00 83.00 119 ALA A C 1
ATOM 856 O O . ALA A 1 119 ? -13.574 -8.172 12.544 1.00 83.00 119 ALA A O 1
ATOM 857 N N . THR A 1 120 ? -11.534 -7.298 12.151 1.00 90.44 120 THR A N 1
ATOM 858 C CA . THR A 1 120 ? -11.962 -6.122 11.379 1.00 90.44 120 THR A CA 1
ATOM 859 C C . THR A 1 120 ? -11.116 -5.927 10.112 1.00 90.44 120 THR A C 1
ATOM 861 O O . THR A 1 120 ? -10.120 -6.613 9.876 1.00 90.44 120 THR A O 1
ATOM 864 N N . SER A 1 121 ? -11.502 -4.969 9.270 1.00 89.62 121 SER A N 1
ATOM 865 C CA . SER A 1 121 ? -10.626 -4.322 8.282 1.00 89.62 121 SER A CA 1
ATOM 866 C C . SER A 1 121 ? -10.587 -2.811 8.499 1.00 89.62 121 SER A C 1
ATOM 868 O O . SER A 1 121 ? -11.397 -2.301 9.259 1.00 89.62 121 SER A O 1
ATOM 870 N N . ILE A 1 122 ? -9.665 -2.086 7.862 1.00 90.81 122 ILE A N 1
ATOM 871 C CA . ILE A 1 122 ? -9.693 -0.618 7.897 1.00 90.81 122 ILE A CA 1
ATOM 872 C C . ILE A 1 122 ? -10.664 -0.127 6.817 1.00 90.81 122 ILE A C 1
ATOM 874 O O . ILE A 1 122 ? -10.448 -0.293 5.618 1.00 90.81 122 ILE A O 1
ATOM 878 N N . GLU A 1 123 ? -11.764 0.493 7.207 1.00 88.62 123 GLU A N 1
ATOM 879 C CA . GLU A 1 123 ? -12.598 1.213 6.260 1.00 88.62 123 GLU A CA 1
ATOM 880 C C . GLU A 1 123 ? -12.020 2.624 6.087 1.00 88.62 123 GLU A C 1
ATOM 882 O O . GLU A 1 123 ? -11.844 3.365 7.045 1.00 88.62 123 GLU A O 1
ATOM 887 N N . THR A 1 124 ? -11.684 2.993 4.847 1.00 83.19 124 THR A N 1
ATOM 888 C CA . THR A 1 124 ? -11.313 4.369 4.463 1.00 83.19 124 THR A CA 1
ATOM 889 C C . THR A 1 124 ? -12.449 5.024 3.680 1.00 83.19 124 THR A C 1
ATOM 891 O O . THR A 1 124 ? -12.242 5.786 2.732 1.00 83.19 124 THR A O 1
ATOM 894 N N . TRP A 1 125 ? -13.678 4.638 4.014 1.00 66.75 125 TRP A N 1
ATOM 895 C CA . TRP A 1 125 ? -14.889 5.145 3.398 1.00 66.75 125 TRP A CA 1
ATOM 896 C C . TRP A 1 125 ? -15.210 6.521 3.966 1.00 66.75 125 TRP A C 1
ATOM 898 O O . TRP A 1 125 ? -15.079 6.735 5.157 1.00 66.75 125 TRP A O 1
ATOM 908 N N . GLY A 1 126 ? -15.661 7.452 3.126 1.00 60.62 126 GLY A N 1
ATOM 909 C CA . GLY A 1 126 ? -16.135 8.754 3.588 1.00 60.62 126 GLY A CA 1
ATOM 910 C C . GLY A 1 126 ? -15.962 9.853 2.546 1.00 60.62 126 GLY A C 1
ATOM 911 O O . GLY A 1 126 ? -15.818 9.582 1.351 1.00 60.62 126 GLY A O 1
ATOM 912 N N . ALA A 1 127 ? -16.007 11.113 2.993 1.00 53.50 127 ALA A N 1
ATOM 913 C CA . ALA A 1 127 ? -15.641 12.266 2.169 1.00 53.50 127 ALA A CA 1
ATOM 914 C C . ALA A 1 127 ? -14.202 12.115 1.636 1.00 53.50 127 ALA A C 1
ATOM 916 O O . ALA A 1 127 ? -13.441 11.273 2.113 1.00 53.50 127 ALA A O 1
ATOM 917 N N . ASN A 1 128 ? -13.820 12.967 0.684 1.00 60.41 128 ASN A N 1
ATOM 918 C CA . ASN A 1 128 ? -12.532 13.022 -0.034 1.00 60.41 128 ASN A CA 1
ATOM 919 C C . ASN A 1 128 ? -11.286 13.199 0.877 1.00 60.41 128 ASN A C 1
ATOM 921 O O . ASN A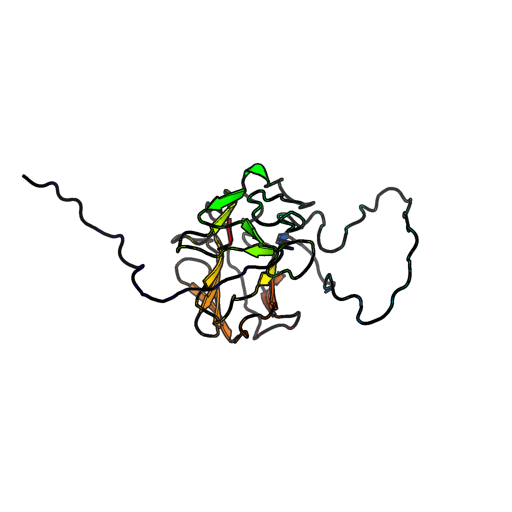 1 128 ? -10.215 13.548 0.396 1.00 60.41 128 ASN A O 1
ATOM 925 N N . THR A 1 129 ? -11.463 13.056 2.185 1.00 69.25 129 THR A N 1
ATOM 926 C CA . THR A 1 129 ? -10.546 13.333 3.286 1.00 69.25 129 THR A CA 1
ATOM 927 C C . THR A 1 129 ? -10.305 12.095 4.156 1.00 69.25 129 THR A C 1
ATOM 929 O O . THR A 1 129 ? -9.708 12.224 5.220 1.00 69.25 129 THR A O 1
ATOM 932 N N . SER A 1 130 ? -10.838 10.927 3.772 1.00 87.00 130 SER A N 1
ATOM 933 C CA . SER A 1 130 ? -10.722 9.691 4.558 1.00 87.00 130 SER A CA 1
ATOM 934 C C . SER A 1 130 ? -9.378 9.030 4.278 1.00 87.00 130 SER A C 1
ATOM 936 O O . SER A 1 130 ? -9.243 8.255 3.334 1.00 87.00 130 SER A O 1
ATOM 938 N N . ILE A 1 131 ? -8.376 9.422 5.060 1.00 88.44 131 ILE A N 1
ATOM 939 C CA . ILE A 1 131 ? -6.971 9.046 4.893 1.00 88.44 131 ILE A CA 1
ATOM 940 C C . ILE A 1 131 ? -6.408 8.664 6.259 1.00 88.44 131 ILE A C 1
ATOM 942 O O . ILE A 1 131 ? -6.631 9.364 7.249 1.00 88.44 131 ILE A O 1
ATOM 946 N N . LEU A 1 132 ? -5.677 7.555 6.306 1.00 92.00 132 LEU A N 1
ATOM 947 C CA . LEU A 1 132 ? -4.783 7.222 7.404 1.00 92.00 132 LEU A CA 1
ATOM 948 C C . LEU A 1 132 ? -3.395 7.758 7.048 1.00 92.00 132 LEU A C 1
ATOM 950 O O . LEU A 1 132 ? -2.798 7.322 6.067 1.00 92.00 132 LEU A O 1
ATOM 954 N N . SER A 1 133 ? -2.909 8.726 7.812 1.00 94.44 133 SER A N 1
ATOM 955 C CA . SER A 1 133 ? -1.606 9.358 7.612 1.00 94.44 133 SER A CA 1
ATOM 956 C C . SER A 1 133 ? -0.646 8.887 8.694 1.00 94.44 133 SER A C 1
ATOM 958 O O . SER A 1 133 ? -1.005 8.912 9.866 1.00 94.44 133 SER A O 1
ATOM 960 N N . ILE A 1 134 ? 0.577 8.524 8.325 1.00 95.69 134 ILE A N 1
ATOM 961 C CA . ILE A 1 134 ? 1.674 8.233 9.248 1.00 95.69 134 ILE A CA 1
ATOM 962 C C . ILE A 1 134 ? 2.765 9.286 9.028 1.00 95.69 134 ILE A C 1
ATOM 964 O O . ILE A 1 134 ? 3.213 9.491 7.898 1.00 95.69 134 ILE A O 1
ATOM 968 N N . ALA A 1 135 ? 3.116 10.018 10.088 1.00 96.62 135 ALA A N 1
ATOM 969 C CA . ALA A 1 135 ? 4.066 11.132 10.026 1.00 96.62 135 ALA A CA 1
ATOM 970 C C . ALA A 1 135 ? 5.464 10.675 9.614 1.00 96.62 135 ALA A C 1
ATOM 972 O O . ALA A 1 135 ? 5.891 9.635 10.085 1.00 96.62 135 ALA A O 1
ATOM 973 N N . ASP A 1 136 ? 6.142 11.485 8.791 1.00 94.62 136 ASP A N 1
ATOM 974 C CA . ASP A 1 136 ? 7.434 11.229 8.133 1.00 94.62 136 ASP A CA 1
ATOM 975 C C . ASP A 1 136 ? 8.497 10.443 8.945 1.00 94.62 136 ASP A C 1
ATOM 977 O O . ASP A 1 136 ? 8.717 10.725 10.121 1.00 94.62 136 ASP A O 1
ATOM 981 N N . SER A 1 137 ? 9.181 9.491 8.294 1.00 92.81 137 SER A N 1
ATOM 982 C CA . SER A 1 137 ? 10.159 8.566 8.885 1.00 92.81 137 SER A CA 1
ATOM 983 C C . SER A 1 137 ? 11.115 8.003 7.829 1.00 92.81 137 SER A C 1
ATOM 985 O O . SER A 1 137 ? 10.719 7.732 6.695 1.00 92.81 137 SER A O 1
ATOM 987 N N . ALA A 1 138 ? 12.340 7.699 8.263 1.00 91.06 138 ALA A N 1
ATOM 988 C CA . ALA A 1 138 ? 13.336 6.987 7.463 1.00 91.06 138 ALA A CA 1
ATOM 989 C C . ALA A 1 138 ? 12.889 5.572 7.051 1.00 91.06 138 ALA A C 1
ATOM 991 O O . ALA A 1 138 ? 13.395 5.018 6.078 1.00 91.06 138 ALA A O 1
ATOM 992 N N . ASP A 1 139 ? 11.924 4.987 7.763 1.00 88.12 139 ASP A N 1
ATOM 993 C CA . ASP A 1 139 ? 11.423 3.632 7.507 1.00 88.12 139 ASP A CA 1
ATOM 994 C C . ASP A 1 139 ? 10.715 3.490 6.145 1.00 88.12 139 ASP A C 1
ATOM 996 O O . ASP A 1 139 ? 10.605 2.393 5.596 1.00 88.12 139 ASP A O 1
ATOM 1000 N N . TRP A 1 140 ? 10.292 4.597 5.535 1.00 88.31 140 TRP A N 1
ATOM 1001 C CA . TRP A 1 140 ? 9.753 4.618 4.170 1.00 88.31 140 TRP A CA 1
ATOM 1002 C C . TRP A 1 140 ? 10.512 5.557 3.223 1.00 88.31 140 TRP A C 1
ATOM 1004 O O . TRP A 1 140 ? 9.990 5.950 2.168 1.00 88.31 140 TRP A O 1
ATOM 1014 N N . ASP A 1 141 ? 11.751 5.888 3.589 1.00 89.56 141 ASP A N 1
ATOM 1015 C CA . ASP A 1 141 ? 12.782 6.432 2.705 1.00 89.56 141 ASP A CA 1
ATOM 1016 C C . ASP A 1 141 ? 13.546 5.255 2.083 1.00 89.56 141 ASP A C 1
ATOM 1018 O O . ASP A 1 141 ? 14.677 4.934 2.454 1.00 89.56 141 ASP A O 1
ATOM 1022 N N . PHE A 1 142 ? 12.916 4.548 1.139 1.00 87.69 142 PHE A N 1
ATOM 1023 C CA . PHE A 1 142 ? 13.537 3.364 0.525 1.00 87.69 142 PHE A CA 1
ATOM 1024 C C . PHE A 1 142 ? 14.819 3.702 -0.233 1.00 87.69 142 PHE A C 1
ATOM 1026 O O . PHE A 1 142 ? 15.637 2.819 -0.497 1.00 87.69 142 PHE A O 1
ATOM 1033 N N . GLY A 1 143 ? 14.985 4.969 -0.613 1.00 91.75 143 GLY A N 1
ATOM 1034 C CA . GLY A 1 143 ? 16.108 5.446 -1.391 1.00 91.75 143 GLY A CA 1
ATOM 1035 C C . GLY A 1 143 ? 16.309 4.598 -2.647 1.00 91.75 143 GLY A C 1
ATOM 1036 O O . GLY A 1 143 ? 15.369 4.341 -3.403 1.00 91.75 143 GLY A O 1
ATOM 1037 N N . THR A 1 144 ? 17.529 4.090 -2.834 1.00 92.25 144 THR A N 1
ATOM 1038 C CA . THR A 1 144 ? 17.860 3.104 -3.881 1.00 92.25 144 THR A CA 1
ATOM 1039 C C . THR A 1 144 ? 17.910 1.655 -3.372 1.00 92.25 144 THR A C 1
ATOM 1041 O O . THR A 1 144 ? 18.429 0.762 -4.048 1.00 92.25 144 THR A O 1
ATOM 1044 N N . GLY A 1 145 ? 17.400 1.419 -2.167 1.00 83.94 145 GLY A N 1
ATOM 1045 C CA . GLY A 1 145 ? 17.322 0.110 -1.546 1.00 83.94 145 GLY A CA 1
ATOM 1046 C C . GLY A 1 145 ? 16.229 -0.770 -2.142 1.00 83.94 145 GLY A C 1
ATOM 1047 O O . GLY A 1 145 ? 15.355 -0.332 -2.893 1.00 83.94 145 GLY A O 1
ATOM 1048 N N . ASP A 1 146 ? 16.309 -2.043 -1.789 1.00 86.19 146 ASP A N 1
ATOM 1049 C CA . ASP A 1 146 ? 15.261 -3.018 -2.051 1.00 86.19 146 ASP A CA 1
ATOM 1050 C C . ASP A 1 146 ? 14.155 -2.856 -1.002 1.00 86.19 146 ASP A C 1
ATOM 1052 O O . ASP A 1 146 ? 14.434 -2.562 0.163 1.00 86.19 146 ASP A O 1
ATOM 1056 N N . PHE A 1 147 ? 12.909 -3.048 -1.420 1.00 84.69 147 PHE A N 1
ATOM 1057 C CA . PHE A 1 147 ? 11.739 -2.952 -0.557 1.00 84.69 147 PHE A CA 1
ATOM 1058 C C . PHE A 1 147 ? 10.637 -3.864 -1.077 1.00 84.69 147 PHE A C 1
ATOM 1060 O O . PHE A 1 147 ? 10.501 -4.040 -2.288 1.00 84.69 147 PHE A O 1
ATOM 1067 N N . ASP A 1 148 ? 9.783 -4.336 -0.180 1.00 86.69 148 ASP A N 1
ATOM 1068 C CA . ASP A 1 148 ? 8.466 -4.844 -0.544 1.00 86.69 148 ASP A CA 1
ATOM 1069 C C . ASP A 1 148 ? 7.395 -4.039 0.189 1.00 86.69 148 ASP A C 1
ATOM 1071 O O . ASP A 1 148 ? 7.592 -3.625 1.324 1.00 86.69 148 ASP A O 1
ATOM 1075 N N . ILE A 1 149 ? 6.268 -3.797 -0.475 1.00 87.56 149 ILE A N 1
ATOM 1076 C CA . ILE A 1 149 ? 5.044 -3.244 0.105 1.00 87.56 149 ILE A CA 1
ATOM 1077 C C . ILE A 1 149 ? 3.936 -4.211 -0.255 1.00 87.56 149 ILE A C 1
ATOM 1079 O O . ILE A 1 149 ? 3.671 -4.430 -1.441 1.00 87.56 149 ILE A O 1
ATOM 1083 N N . GLU A 1 150 ? 3.238 -4.734 0.744 1.00 87.75 150 GLU A N 1
ATOM 1084 C CA . GLU A 1 150 ? 2.088 -5.600 0.525 1.00 87.75 150 GLU A CA 1
ATOM 1085 C C . GLU A 1 150 ? 0.871 -5.206 1.351 1.00 87.75 150 GLU A C 1
ATOM 1087 O O . GLU A 1 150 ? 0.986 -4.653 2.431 1.00 87.75 150 GLU A O 1
ATOM 1092 N N . PHE A 1 151 ? -0.324 -5.436 0.821 1.00 86.06 151 PHE A N 1
ATOM 1093 C CA . PHE A 1 151 ? -1.577 -5.242 1.544 1.00 86.06 151 PHE A CA 1
ATOM 1094 C C . PHE A 1 151 ? -2.700 -5.956 0.800 1.00 86.06 151 PHE A C 1
ATOM 1096 O O . PHE A 1 151 ? -2.596 -6.282 -0.386 1.00 86.06 151 PHE A O 1
ATOM 1103 N N . TYR A 1 152 ? -3.814 -6.198 1.481 1.00 91.19 152 TYR A N 1
ATOM 1104 C CA . TYR A 1 152 ? -5.041 -6.547 0.781 1.00 91.19 152 TYR A CA 1
ATOM 1105 C C . TYR A 1 152 ? -5.777 -5.261 0.388 1.00 91.19 152 TYR A C 1
ATOM 1107 O O . TYR A 1 152 ? -5.738 -4.277 1.128 1.00 91.19 152 TYR A O 1
ATOM 1115 N N . VAL A 1 153 ? -6.574 -5.272 -0.686 1.00 92.06 153 VAL A N 1
ATOM 1116 C CA . VAL A 1 153 ? -7.555 -4.215 -1.029 1.00 92.06 153 VAL A CA 1
ATOM 1117 C C . VAL A 1 153 ? -8.914 -4.799 -1.456 1.00 92.06 153 VAL A C 1
ATOM 1119 O O . VAL A 1 153 ? -8.966 -5.873 -2.063 1.00 92.06 153 VAL A O 1
ATOM 1122 N N . ARG A 1 154 ? -10.018 -4.089 -1.170 1.00 92.06 154 ARG A N 1
ATOM 1123 C CA . ARG A 1 154 ? -11.375 -4.356 -1.687 1.00 92.06 154 ARG A CA 1
ATOM 1124 C C . ARG A 1 154 ? -12.097 -3.043 -2.004 1.00 92.06 154 ARG A C 1
ATOM 1126 O O . ARG A 1 154 ? -11.955 -2.031 -1.329 1.00 92.06 154 ARG A O 1
ATOM 1133 N N . TRP A 1 155 ? -12.937 -3.051 -3.028 1.00 89.44 155 TRP A N 1
ATOM 1134 C CA . TRP A 1 155 ? -13.833 -1.927 -3.324 1.00 89.44 155 TRP A CA 1
ATOM 1135 C C . TRP A 1 155 ? -15.250 -2.267 -2.845 1.00 89.44 155 TRP A C 1
ATOM 1137 O O . TRP A 1 155 ? -15.734 -3.365 -3.118 1.00 89.44 155 TRP A O 1
ATOM 1147 N N . LYS A 1 156 ? -15.912 -1.356 -2.115 1.00 85.69 156 LYS A N 1
ATOM 1148 C CA . LYS A 1 156 ? -17.318 -1.502 -1.671 1.00 85.69 156 LYS A CA 1
ATOM 1149 C C . LYS A 1 156 ? -18.260 -1.221 -2.839 1.00 85.69 156 LYS A C 1
ATOM 1151 O O . LYS A 1 156 ? -18.607 -0.072 -3.093 1.00 85.69 156 LYS A O 1
ATOM 1156 N N . GLY A 1 157 ? -18.697 -2.228 -3.581 1.00 84.62 157 GLY A N 1
ATOM 1157 C CA . GLY A 1 157 ? -19.376 -2.018 -4.861 1.00 84.62 157 GLY A CA 1
ATOM 1158 C C . GLY A 1 157 ? -18.431 -1.497 -5.954 1.00 84.62 157 GLY A C 1
ATOM 1159 O O . GLY A 1 157 ? -17.239 -1.777 -5.927 1.00 84.62 157 GLY A O 1
ATOM 1160 N N . ALA A 1 158 ? -18.979 -0.776 -6.944 1.00 87.94 158 ALA A N 1
ATOM 1161 C CA . ALA A 1 158 ? -18.263 -0.348 -8.156 1.00 87.94 158 ALA A CA 1
ATOM 1162 C C . ALA A 1 158 ? -16.817 0.129 -7.917 1.00 87.94 158 ALA A C 1
ATOM 1164 O O . ALA A 1 158 ? -16.579 1.030 -7.115 1.00 87.94 158 ALA A O 1
ATOM 1165 N N . VAL A 1 159 ? -15.883 -0.455 -8.670 1.00 88.69 159 VAL A N 1
ATOM 1166 C CA . VAL A 1 159 ? -14.462 -0.108 -8.618 1.00 88.69 159 VAL A CA 1
ATOM 1167 C C . VAL A 1 159 ? -14.261 1.292 -9.203 1.00 88.69 159 VAL A C 1
ATOM 1169 O O . VAL A 1 159 ? -14.595 1.539 -10.362 1.00 88.69 159 VAL A O 1
ATOM 1172 N N . ALA A 1 160 ? -13.715 2.202 -8.401 1.00 86.62 160 ALA A N 1
ATOM 1173 C CA . ALA A 1 160 ? -13.476 3.600 -8.754 1.00 86.62 160 ALA A CA 1
ATOM 1174 C C . ALA A 1 160 ? -11.979 3.934 -8.706 1.00 86.62 160 ALA A C 1
ATOM 1176 O O . ALA A 1 160 ? -11.193 3.135 -8.210 1.00 86.62 160 ALA A O 1
ATOM 1177 N N . ASN A 1 161 ? -11.596 5.111 -9.211 1.00 90.75 161 ASN A N 1
ATOM 1178 C CA . ASN A 1 161 ? -10.220 5.613 -9.129 1.00 90.75 161 ASN A CA 1
ATOM 1179 C C . ASN A 1 161 ? -9.834 5.928 -7.682 1.00 90.75 161 ASN A C 1
ATOM 1181 O O . ASN A 1 161 ? -10.671 6.418 -6.918 1.00 90.75 161 ASN A O 1
ATOM 1185 N N . SER A 1 162 ? -8.590 5.645 -7.296 1.00 88.31 162 SER A N 1
ATOM 1186 C CA . SER A 1 162 ? -8.204 5.573 -5.882 1.00 88.31 162 SER A CA 1
ATOM 1187 C C . SER A 1 162 ? -6.705 5.728 -5.684 1.00 88.31 162 SER A C 1
ATOM 1189 O O . SER A 1 162 ? -5.934 5.015 -6.327 1.00 88.31 162 SER A O 1
ATOM 1191 N N . GLY A 1 163 ? -6.298 6.586 -4.748 1.00 90.12 163 GLY A N 1
ATOM 1192 C CA . GLY A 1 163 ? -5.014 6.400 -4.076 1.00 90.12 163 GLY A CA 1
ATOM 1193 C C . GLY A 1 163 ? -5.094 5.112 -3.268 1.00 90.12 163 GLY A C 1
ATOM 1194 O O . GLY A 1 163 ? -6.147 4.816 -2.711 1.00 90.12 163 GLY A O 1
ATOM 1195 N N . LEU A 1 164 ? -4.058 4.277 -3.276 1.00 91.81 164 LEU A N 1
ATOM 1196 C CA . LEU A 1 164 ? -4.018 3.054 -2.471 1.00 91.81 164 LEU A CA 1
ATOM 1197 C C . LEU A 1 164 ? -3.108 3.264 -1.268 1.00 91.81 164 LEU A C 1
ATOM 1199 O O . LEU A 1 164 ? -3.618 3.268 -0.148 1.00 91.81 164 LEU A O 1
ATOM 1203 N N . LEU A 1 165 ? -1.825 3.522 -1.518 1.00 92.62 165 LEU A N 1
ATOM 1204 C CA . LEU A 1 165 ? -0.908 4.078 -0.530 1.00 92.62 165 LEU A CA 1
ATOM 1205 C C . LEU A 1 165 ? 0.219 4.865 -1.209 1.00 92.62 165 LEU A C 1
ATOM 1207 O O . LEU A 1 165 ? 0.531 4.606 -2.375 1.00 92.62 165 LEU A O 1
ATOM 1211 N N . GLY A 1 166 ? 0.842 5.799 -0.501 1.00 92.75 166 GLY A N 1
ATOM 1212 C CA . GLY A 1 166 ? 2.001 6.513 -1.024 1.00 92.75 166 GLY A CA 1
ATOM 1213 C C . GLY A 1 166 ? 2.470 7.678 -0.174 1.00 92.75 166 GLY A C 1
ATOM 1214 O O . GLY A 1 166 ? 1.839 8.048 0.807 1.00 92.75 166 GLY A O 1
ATOM 1215 N N . ARG A 1 167 ? 3.566 8.284 -0.618 1.00 91.38 167 ARG A N 1
ATOM 1216 C CA . ARG A 1 167 ? 4.138 9.535 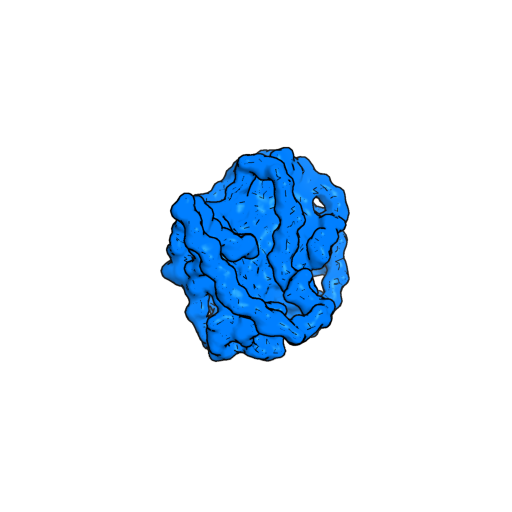-0.116 1.00 91.38 167 ARG A CA 1
ATOM 1217 C C . ARG A 1 167 ? 4.112 10.562 -1.241 1.00 91.38 167 ARG A C 1
ATOM 1219 O O . ARG A 1 167 ? 5.153 10.933 -1.792 1.00 91.38 167 ARG A O 1
ATOM 1226 N N . TYR A 1 168 ? 2.905 10.926 -1.683 1.00 84.00 168 TYR A N 1
ATOM 1227 C CA . TYR A 1 168 ? 2.735 11.713 -2.904 1.00 84.00 168 TYR A CA 1
ATOM 1228 C C . TYR A 1 168 ? 3.040 13.201 -2.680 1.00 84.00 168 TYR A C 1
ATOM 1230 O O . TYR A 1 168 ? 2.321 13.891 -1.961 1.00 84.00 168 TYR A O 1
ATOM 1238 N N . THR A 1 169 ? 4.069 13.718 -3.348 1.00 83.25 169 THR A N 1
ATOM 1239 C CA . THR A 1 169 ? 4.413 15.146 -3.384 1.00 83.25 169 THR A CA 1
ATOM 1240 C C . THR A 1 169 ? 4.654 15.593 -4.822 1.00 83.25 169 THR A C 1
ATOM 1242 O O . THR A 1 169 ? 4.765 14.781 -5.737 1.00 83.25 169 THR A O 1
ATOM 1245 N N . ALA A 1 170 ? 4.741 16.904 -5.046 1.00 81.25 170 ALA A N 1
ATOM 1246 C CA . ALA A 1 170 ? 5.177 17.449 -6.334 1.00 81.25 170 ALA A CA 1
ATOM 1247 C C . ALA A 1 170 ? 6.716 17.469 -6.491 1.00 81.25 170 ALA A C 1
ATOM 1249 O O . ALA A 1 170 ? 7.225 18.090 -7.426 1.00 81.25 170 ALA A O 1
ATOM 1250 N N . GLU A 1 171 ? 7.446 16.808 -5.587 1.00 82.62 171 GLU A N 1
ATOM 1251 C CA . GLU A 1 171 ? 8.904 16.861 -5.462 1.00 82.62 171 GLU A CA 1
ATOM 1252 C C . GLU A 1 171 ? 9.572 15.543 -5.896 1.00 82.62 171 GLU A C 1
ATOM 1254 O O . GLU A 1 171 ? 8.919 14.565 -6.271 1.00 82.62 171 GLU A O 1
ATOM 1259 N N . ALA A 1 172 ? 10.907 15.527 -5.892 1.00 85.69 172 ALA A N 1
ATOM 1260 C CA . ALA A 1 172 ? 11.683 14.309 -6.114 1.00 85.69 172 ALA A CA 1
ATOM 1261 C C . ALA A 1 172 ? 11.466 13.281 -4.984 1.00 85.69 172 ALA A C 1
ATOM 1263 O O . ALA A 1 172 ? 11.042 13.630 -3.888 1.00 85.69 172 ALA A O 1
ATOM 1264 N N . GLY A 1 173 ? 11.715 12.006 -5.297 1.00 87.81 173 GLY A N 1
ATOM 1265 C CA . GLY A 1 173 ? 11.627 10.873 -4.367 1.00 87.81 173 GLY A CA 1
ATOM 1266 C C . GLY A 1 173 ? 10.235 10.491 -3.868 1.00 87.81 173 GLY A C 1
ATOM 1267 O O . GLY A 1 173 ? 10.072 9.488 -3.173 1.00 87.81 173 GLY A O 1
ATOM 1268 N N . THR A 1 174 ? 9.202 11.201 -4.322 1.00 91.62 174 THR A N 1
ATOM 1269 C CA . THR A 1 174 ? 7.818 10.768 -4.159 1.00 91.62 174 THR A CA 1
ATOM 1270 C C . THR A 1 174 ? 7.559 9.408 -4.807 1.00 91.62 174 THR A C 1
ATOM 1272 O O . THR A 1 174 ? 8.079 9.098 -5.888 1.00 91.62 174 THR A O 1
ATOM 1275 N N . TRP A 1 175 ? 6.687 8.630 -4.173 1.00 93.19 175 TRP A N 1
ATOM 1276 C CA . TRP A 1 175 ? 6.093 7.440 -4.756 1.00 93.19 175 TRP A CA 1
ATOM 1277 C C . TRP A 1 175 ? 4.632 7.301 -4.341 1.00 93.19 175 TRP A C 1
ATOM 1279 O O . TRP A 1 175 ? 4.238 7.720 -3.254 1.00 93.19 175 TRP A O 1
ATOM 1289 N N . ALA A 1 176 ? 3.805 6.718 -5.206 1.00 93.94 176 ALA A N 1
ATOM 1290 C CA . ALA A 1 176 ? 2.427 6.392 -4.854 1.00 93.94 176 ALA A CA 1
ATOM 1291 C C . ALA A 1 176 ? 1.874 5.269 -5.719 1.00 93.94 176 ALA A C 1
ATOM 1293 O O . ALA A 1 176 ? 1.999 5.290 -6.944 1.00 93.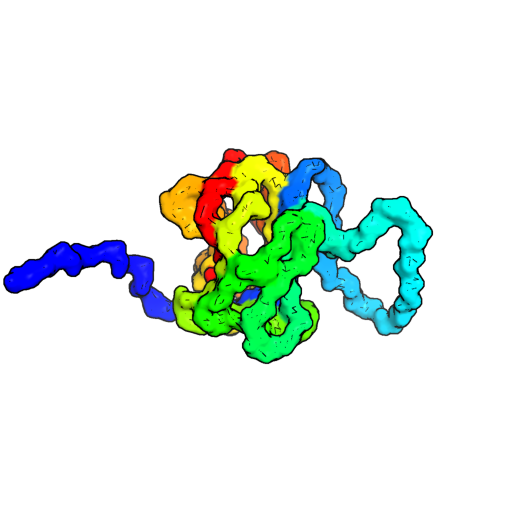94 176 ALA A O 1
ATOM 1294 N N . LEU A 1 177 ? 1.177 4.340 -5.079 1.00 94.69 177 LEU A N 1
ATOM 1295 C CA . LEU A 1 177 ? 0.382 3.326 -5.738 1.00 94.69 177 LEU A CA 1
ATOM 1296 C C . LEU A 1 177 ? -1.057 3.828 -5.878 1.00 94.69 177 LEU A C 1
ATOM 1298 O O . LEU A 1 177 ? -1.732 4.125 -4.891 1.00 94.69 177 LEU A O 1
ATOM 1302 N N . GLN A 1 178 ? -1.542 3.904 -7.113 1.00 94.56 178 GLN A N 1
ATOM 1303 C CA . GLN A 1 178 ? -2.905 4.326 -7.424 1.00 94.56 178 GLN A CA 1
ATOM 1304 C C . GLN A 1 178 ? -3.578 3.332 -8.362 1.00 94.56 178 GLN A C 1
ATOM 1306 O O . GLN A 1 178 ? -2.934 2.680 -9.180 1.00 94.56 178 GLN A O 1
ATOM 1311 N N . TYR A 1 179 ? -4.898 3.255 -8.284 1.00 94.50 179 TYR A N 1
ATOM 1312 C CA . TYR A 1 179 ? -5.723 2.569 -9.262 1.00 94.50 179 TYR A CA 1
ATOM 1313 C C . TYR A 1 179 ? -6.559 3.590 -10.037 1.00 94.50 179 TYR A C 1
ATOM 1315 O O . TYR A 1 179 ? -7.181 4.476 -9.450 1.00 94.50 179 TYR A O 1
ATOM 1323 N N . SER A 1 180 ? -6.610 3.460 -11.359 1.00 94.88 180 SER A N 1
ATOM 1324 C CA . SER A 1 180 ? -7.469 4.283 -12.208 1.00 94.88 180 SER A CA 1
ATOM 1325 C C . SER A 1 180 ? -7.864 3.523 -13.468 1.00 94.88 180 SER A C 1
ATOM 1327 O O . SER A 1 180 ? -7.008 2.984 -14.165 1.00 94.88 180 SER A O 1
ATOM 1329 N N . ALA A 1 181 ? -9.168 3.481 -13.758 1.00 93.00 181 ALA A N 1
ATOM 1330 C CA . ALA A 1 181 ? -9.729 2.971 -15.015 1.00 93.00 181 ALA A CA 1
ATOM 1331 C C . ALA A 1 181 ? -9.115 1.641 -15.529 1.00 93.00 181 ALA A C 1
ATOM 1333 O O . ALA A 1 181 ? -8.713 1.538 -16.686 1.00 93.00 181 ALA A O 1
ATOM 1334 N N . GLY A 1 182 ? -9.040 0.611 -14.676 1.00 95.56 182 GLY A N 1
ATOM 1335 C CA . GLY A 1 182 ? -8.526 -0.714 -15.057 1.00 95.56 182 GLY A CA 1
ATOM 1336 C C . GLY A 1 182 ? -6.999 -0.812 -15.111 1.00 95.56 182 GLY A C 1
ATOM 1337 O O . GLY A 1 182 ? -6.463 -1.720 -15.748 1.00 95.56 182 GLY A O 1
ATOM 1338 N N . THR A 1 183 ? -6.301 0.126 -14.473 1.00 97.25 183 THR A N 1
ATOM 1339 C CA . THR A 1 183 ? -4.841 0.204 -14.464 1.00 97.25 183 THR A CA 1
ATOM 1340 C C . THR A 1 183 ? -4.337 0.536 -13.063 1.00 97.25 183 THR A C 1
ATOM 1342 O O . THR A 1 183 ? -4.875 1.423 -12.397 1.00 97.25 183 THR A O 1
ATOM 1345 N N . LEU A 1 184 ? -3.298 -0.168 -12.616 1.00 97.25 184 LEU A N 1
ATOM 1346 C CA . LEU A 1 184 ? -2.504 0.219 -11.453 1.00 97.25 184 LEU A CA 1
ATOM 1347 C C . LEU A 1 184 ? -1.325 1.084 -11.898 1.00 97.25 184 LEU A C 1
ATOM 1349 O O . LEU A 1 184 ? -0.672 0.765 -12.891 1.00 97.25 184 LEU A O 1
ATOM 1353 N N . TYR A 1 185 ? -1.049 2.142 -11.146 1.00 97.19 185 TYR A N 1
ATOM 1354 C CA . TYR A 1 185 ? 0.013 3.113 -11.380 1.00 97.19 185 TYR A CA 1
ATOM 1355 C C . TYR A 1 185 ? 0.938 3.184 -10.176 1.00 97.19 185 TYR A C 1
ATOM 1357 O O . TYR A 1 185 ? 0.467 3.254 -9.046 1.00 97.19 185 TYR A O 1
ATOM 1365 N N . TRP A 1 186 ? 2.239 3.201 -10.439 1.00 96.25 186 TRP A N 1
ATOM 1366 C CA . TRP A 1 186 ? 3.290 3.447 -9.467 1.00 96.25 186 TRP A CA 1
ATOM 1367 C C . TRP A 1 186 ? 3.937 4.728 -9.919 1.00 96.25 186 TRP A C 1
ATOM 1369 O O . TRP A 1 186 ? 4.690 4.748 -10.898 1.00 96.25 186 TRP A O 1
ATOM 1379 N N . TYR A 1 187 ? 3.537 5.807 -9.272 1.00 94.19 187 TYR A N 1
ATOM 1380 C CA . TYR A 1 187 ? 4.153 7.095 -9.479 1.00 94.19 187 TYR A CA 1
ATOM 1381 C C . TYR A 1 187 ? 5.536 7.082 -8.854 1.00 94.19 187 TYR A C 1
ATOM 1383 O O . TYR A 1 187 ? 5.722 6.522 -7.778 1.00 94.19 187 TYR A O 1
ATOM 1391 N N . TYR A 1 188 ? 6.483 7.687 -9.553 1.00 91.38 188 TYR A N 1
ATOM 1392 C CA . TYR A 1 188 ? 7.827 7.936 -9.068 1.00 91.38 188 TYR A CA 1
ATOM 1393 C C . TYR A 1 188 ? 8.260 9.316 -9.570 1.00 91.38 188 TYR A C 1
ATOM 1395 O O . TYR A 1 188 ? 8.169 9.613 -10.763 1.00 91.38 188 TYR A O 1
ATOM 1403 N N . GLY A 1 189 ? 8.685 10.192 -8.661 1.00 83.50 189 GLY A N 1
ATOM 1404 C CA . GLY A 1 189 ? 9.001 11.584 -8.998 1.00 83.50 189 GLY A CA 1
ATOM 1405 C C . GLY A 1 189 ? 7.788 12.404 -9.473 1.00 83.50 189 GLY A C 1
ATOM 1406 O O . GLY A 1 189 ? 6.629 12.013 -9.329 1.00 83.50 189 GLY A O 1
ATOM 1407 N N . ASN A 1 190 ? 8.048 13.565 -10.079 1.00 80.88 190 ASN A N 1
ATOM 1408 C CA . ASN A 1 190 ? 6.996 14.501 -10.480 1.00 80.88 190 ASN A CA 1
ATOM 1409 C C . ASN A 1 190 ? 6.240 14.018 -11.736 1.00 80.88 190 ASN A C 1
ATOM 1411 O O . ASN A 1 190 ? 6.708 14.169 -12.867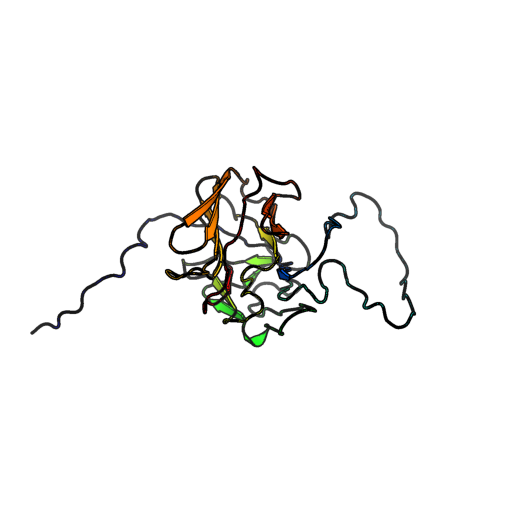 1.00 80.88 190 ASN A O 1
ATOM 1415 N N . GLY A 1 191 ? 5.068 13.411 -11.529 1.00 80.81 191 GLY A N 1
ATOM 1416 C CA . GLY A 1 191 ? 4.116 13.044 -12.585 1.00 80.81 191 GLY A CA 1
ATOM 1417 C C . GLY A 1 191 ? 4.525 11.862 -13.473 1.00 80.81 191 GLY A C 1
ATOM 1418 O O . GLY A 1 191 ? 3.797 11.527 -14.410 1.00 80.81 191 GLY A O 1
ATOM 1419 N N . THR A 1 192 ? 5.654 11.210 -13.192 1.00 90.62 192 THR A N 1
ATOM 1420 C CA . THR A 1 192 ? 6.100 10.023 -13.933 1.00 90.62 192 THR A CA 1
ATOM 1421 C C . THR A 1 192 ? 5.543 8.767 -13.271 1.00 90.62 192 THR A C 1
ATOM 1423 O O . THR A 1 192 ? 5.384 8.719 -12.054 1.00 90.62 192 THR A O 1
ATOM 1426 N N . SER A 1 193 ? 5.179 7.757 -14.065 1.00 94.44 193 SER A N 1
ATOM 1427 C CA . SER A 1 193 ? 4.677 6.496 -13.522 1.00 94.44 193 SER A CA 1
ATOM 1428 C C . SER A 1 193 ? 4.965 5.302 -14.417 1.00 94.44 193 SER A C 1
ATOM 1430 O O . SER A 1 193 ? 4.979 5.405 -15.647 1.00 94.44 193 SER A O 1
ATOM 1432 N N . TRP A 1 194 ? 5.109 4.145 -13.782 1.00 97.44 194 TRP A N 1
ATOM 1433 C CA . TRP A 1 194 ? 4.897 2.860 -14.433 1.00 97.44 194 TRP A CA 1
ATOM 1434 C C . TRP A 1 194 ? 3.475 2.404 -14.200 1.00 97.44 194 TRP A C 1
ATOM 1436 O O . TRP A 1 194 ? 2.832 2.786 -13.222 1.00 97.44 194 TRP A O 1
ATOM 1446 N N . ASN A 1 195 ? 2.979 1.564 -15.100 1.00 97.69 195 ASN A N 1
ATOM 1447 C CA . ASN A 1 195 ? 1.621 1.075 -14.998 1.00 97.69 195 ASN A CA 1
ATOM 1448 C C . ASN A 1 195 ? 1.477 -0.379 -15.433 1.00 97.69 195 ASN A C 1
ATOM 1450 O O . ASN A 1 195 ? 2.304 -0.924 -16.174 1.00 97.69 195 ASN A O 1
ATOM 1454 N N . LYS A 1 196 ? 0.427 -1.014 -14.914 1.00 98.19 196 LYS A N 1
ATOM 1455 C CA . LYS A 1 196 ? 0.052 -2.396 -15.202 1.00 98.19 196 LYS A CA 1
ATOM 1456 C C . LYS A 1 196 ? -1.459 -2.480 -15.364 1.00 98.19 196 LYS A C 1
ATOM 1458 O O . LYS A 1 196 ? -2.209 -2.055 -14.486 1.00 98.19 196 LYS A O 1
ATOM 1463 N N . ALA A 1 197 ? -1.903 -3.034 -16.490 1.00 98.00 197 ALA A N 1
ATOM 1464 C CA . ALA A 1 197 ? -3.317 -3.301 -16.711 1.00 98.00 197 ALA A CA 1
ATOM 1465 C C . ALA A 1 197 ? -3.808 -4.331 -15.688 1.00 98.00 197 ALA A C 1
ATOM 1467 O O . ALA A 1 197 ? -3.236 -5.415 -15.554 1.00 98.00 197 ALA A O 1
ATOM 1468 N N . TRP A 1 198 ? -4.870 -3.986 -14.972 1.00 97.00 198 TRP A N 1
ATOM 1469 C CA . TRP A 1 198 ? -5.498 -4.849 -13.987 1.00 97.00 198 TRP A CA 1
ATOM 1470 C C . TRP A 1 198 ? -6.935 -4.395 -13.747 1.00 97.00 198 TRP A C 1
ATOM 1472 O O . TRP A 1 198 ? -7.183 -3.253 -13.381 1.00 97.00 198 TRP A O 1
ATOM 1482 N N . THR A 1 199 ? -7.899 -5.287 -13.958 1.00 96.25 199 THR A N 1
ATOM 1483 C CA . THR A 1 199 ? -9.327 -4.982 -13.802 1.00 96.25 199 THR A CA 1
ATOM 1484 C C . THR A 1 199 ? -9.892 -5.786 -12.630 1.00 96.25 199 THR A C 1
ATOM 1486 O O . THR A 1 199 ? -10.289 -6.937 -12.828 1.00 96.25 199 THR A O 1
ATOM 1489 N N . PRO A 1 200 ? -9.896 -5.233 -11.402 1.00 94.50 200 PRO A N 1
ATOM 1490 C CA . PRO A 1 200 ? -10.496 -5.903 -10.259 1.00 94.50 200 PRO A CA 1
ATOM 1491 C C . PRO A 1 200 ? -12.017 -5.957 -10.389 1.00 94.50 200 PRO A C 1
ATOM 1493 O O . PRO A 1 200 ? -12.651 -5.139 -11.059 1.00 94.50 200 PRO A O 1
ATOM 1496 N N . VAL A 1 201 ? -12.605 -6.917 -9.688 1.00 94.75 201 VAL A N 1
ATOM 1497 C CA . VAL A 1 201 ? -14.047 -7.027 -9.498 1.00 94.75 201 VAL A CA 1
ATOM 1498 C C . VAL A 1 201 ? -14.406 -6.375 -8.167 1.00 94.75 201 VAL A C 1
ATOM 1500 O O . VAL A 1 201 ? -13.700 -6.523 -7.167 1.00 94.75 201 VAL A O 1
ATOM 1503 N N . ALA A 1 202 ? -15.516 -5.640 -8.165 1.00 88.50 202 ALA A N 1
ATOM 1504 C CA . ALA A 1 202 ? -16.110 -5.096 -6.953 1.00 88.50 202 ALA A CA 1
ATOM 1505 C C . ALA A 1 202 ? -16.298 -6.183 -5.885 1.00 88.50 202 ALA A C 1
ATOM 1507 O O . ALA A 1 202 ? -16.487 -7.359 -6.199 1.00 88.50 202 ALA A O 1
ATOM 1508 N N . ASP A 1 203 ? -16.265 -5.779 -4.619 1.00 86.94 203 ASP A N 1
ATOM 1509 C CA . ASP A 1 203 ? -16.580 -6.647 -3.487 1.00 86.94 203 ASP A CA 1
ATOM 1510 C C . ASP A 1 203 ? -15.698 -7.904 -3.361 1.00 86.94 203 ASP A C 1
ATOM 1512 O O . ASP A 1 203 ? -16.051 -8.862 -2.676 1.00 86.94 203 ASP A O 1
ATOM 1516 N N . THR A 1 204 ? -14.516 -7.879 -3.983 1.00 89.81 204 THR A N 1
ATOM 1517 C CA . THR A 1 204 ? -13.529 -8.962 -3.959 1.00 89.81 204 THR A CA 1
ATOM 1518 C C . THR A 1 204 ? -12.235 -8.485 -3.304 1.00 89.81 204 THR A C 1
ATOM 1520 O O . THR A 1 204 ? -11.752 -7.391 -3.595 1.00 89.81 204 THR A O 1
ATOM 1523 N N . TRP A 1 205 ? -11.676 -9.308 -2.413 1.00 92.81 205 TRP A N 1
ATOM 1524 C CA . TRP A 1 205 ? -10.372 -9.064 -1.797 1.00 92.81 205 TRP A CA 1
ATOM 1525 C C . TRP A 1 205 ? -9.235 -9.449 -2.742 1.00 92.81 205 TRP A C 1
ATOM 1527 O O . TRP A 1 205 ? -9.190 -10.582 -3.225 1.00 92.81 205 TRP A O 1
ATOM 1537 N N . TYR A 1 206 ? -8.266 -8.555 -2.905 1.00 89.75 206 TYR A N 1
ATOM 1538 C CA . TYR A 1 206 ? -7.047 -8.794 -3.669 1.00 89.75 206 TYR A CA 1
ATOM 1539 C C . TYR A 1 206 ? -5.821 -8.514 -2.816 1.00 89.75 206 TYR A C 1
ATOM 1541 O O . TYR A 1 206 ? -5.744 -7.461 -2.202 1.00 89.75 206 TYR A O 1
ATOM 1549 N N . HIS A 1 207 ? -4.865 -9.441 -2.795 1.00 90.38 207 HIS A N 1
ATOM 1550 C CA . HIS A 1 207 ? -3.519 -9.165 -2.289 1.00 90.38 207 HIS A CA 1
ATOM 1551 C C . HIS A 1 207 ? -2.750 -8.405 -3.363 1.00 90.38 207 HIS A C 1
ATOM 1553 O O . HIS A 1 207 ? -2.717 -8.873 -4.502 1.00 90.38 207 HIS A O 1
ATOM 1559 N N . ILE A 1 208 ? -2.182 -7.257 -3.014 1.00 87.94 208 ILE A N 1
ATOM 1560 C CA . ILE A 1 208 ? -1.324 -6.442 -3.871 1.00 87.94 208 ILE A CA 1
ATOM 1561 C C . ILE A 1 208 ? 0.059 -6.416 -3.241 1.00 87.94 208 ILE A C 1
ATOM 1563 O O . ILE A 1 208 ? 0.173 -6.175 -2.043 1.00 87.94 208 ILE A O 1
ATOM 1567 N N . CYS A 1 209 ? 1.090 -6.638 -4.051 1.00 91.69 209 CYS A N 1
ATOM 1568 C CA . CYS A 1 209 ? 2.474 -6.476 -3.630 1.00 91.69 209 CYS A CA 1
ATOM 1569 C C . CYS A 1 209 ? 3.286 -5.745 -4.707 1.00 91.69 209 CYS A C 1
ATOM 1571 O O . CYS A 1 209 ? 3.200 -6.086 -5.891 1.00 91.69 209 CYS A O 1
ATOM 1573 N N . ILE A 1 210 ? 4.057 -4.742 -4.285 1.00 90.19 210 ILE A N 1
ATOM 1574 C CA . ILE A 1 210 ? 5.087 -4.066 -5.078 1.00 90.19 210 ILE A CA 1
ATOM 1575 C C . ILE A 1 210 ? 6.428 -4.401 -4.447 1.00 90.19 210 ILE A C 1
ATOM 1577 O O . ILE A 1 210 ? 6.617 -4.150 -3.264 1.00 90.19 210 ILE A O 1
ATOM 1581 N N . ALA A 1 211 ? 7.327 -4.968 -5.239 1.00 88.44 211 ALA A N 1
ATOM 1582 C CA . ALA A 1 211 ? 8.576 -5.541 -4.765 1.00 88.44 211 ALA A CA 1
ATOM 1583 C C . ALA A 1 211 ? 9.735 -5.061 -5.627 1.00 88.44 211 ALA A C 1
ATOM 1585 O O . ALA A 1 211 ? 9.774 -5.368 -6.824 1.00 88.44 211 ALA A O 1
ATOM 1586 N N . ARG A 1 212 ? 10.691 -4.349 -5.040 1.00 91.12 212 ARG A N 1
ATOM 1587 C CA . ARG A 1 212 ? 11.958 -3.993 -5.671 1.00 91.12 212 ARG A CA 1
ATOM 1588 C C . ARG A 1 212 ? 13.058 -4.884 -5.119 1.00 91.12 212 ARG A C 1
ATOM 1590 O O . ARG A 1 212 ? 13.336 -4.868 -3.929 1.00 91.12 212 ARG A O 1
ATOM 1597 N N . ALA A 1 213 ? 13.725 -5.603 -6.018 1.00 86.06 213 ALA A N 1
ATOM 1598 C CA . ALA A 1 213 ? 14.912 -6.383 -5.692 1.00 86.06 213 ALA A CA 1
ATOM 1599 C C . ALA A 1 213 ? 16.003 -6.164 -6.742 1.00 86.06 213 ALA A C 1
ATOM 1601 O O . ALA A 1 213 ? 15.779 -6.414 -7.931 1.00 86.06 213 ALA A O 1
ATOM 1602 N N . SER A 1 214 ? 17.193 -5.736 -6.319 1.00 86.50 214 SER A N 1
ATOM 1603 C CA . SER A 1 214 ? 18.348 -5.482 -7.188 1.00 86.50 214 SER A CA 1
ATOM 1604 C C . SER A 1 214 ? 18.001 -4.590 -8.388 1.00 86.50 214 SER A C 1
ATOM 1606 O O . SER A 1 214 ? 18.236 -4.958 -9.542 1.00 86.50 214 SER A O 1
ATOM 1608 N N . ASN A 1 215 ? 17.410 -3.422 -8.117 1.00 89.38 215 ASN A N 1
ATOM 1609 C CA . ASN A 1 215 ? 16.948 -2.452 -9.125 1.00 89.38 215 ASN A CA 1
ATOM 1610 C C . ASN A 1 215 ? 15.887 -2.996 -10.098 1.00 89.38 215 ASN A C 1
ATOM 1612 O O . ASN A 1 215 ? 15.757 -2.506 -11.218 1.00 89.38 215 ASN A O 1
ATOM 1616 N N . THR A 1 216 ? 15.165 -4.050 -9.721 1.00 88.88 216 THR A N 1
ATOM 1617 C CA . THR A 1 216 ? 14.078 -4.605 -10.529 1.00 88.88 216 THR A CA 1
ATOM 1618 C C . THR A 1 216 ? 12.783 -4.564 -9.737 1.00 88.88 216 THR A C 1
ATOM 1620 O O . THR A 1 216 ? 12.637 -5.322 -8.777 1.00 88.88 216 THR A O 1
ATOM 1623 N N . THR A 1 217 ? 11.834 -3.739 -10.177 1.00 92.56 217 THR A N 1
ATOM 1624 C CA . THR A 1 217 ? 10.520 -3.606 -9.536 1.00 92.56 217 THR A CA 1
ATOM 1625 C C . THR A 1 217 ? 9.494 -4.517 -10.208 1.00 92.56 217 THR A C 1
ATOM 1627 O O . THR A 1 217 ? 9.336 -4.532 -11.433 1.00 92.56 217 THR A O 1
ATOM 1630 N N . ARG A 1 218 ? 8.806 -5.325 -9.400 1.00 92.38 218 ARG A N 1
ATOM 1631 C CA . ARG A 1 218 ? 7.794 -6.316 -9.785 1.00 92.38 218 ARG A CA 1
ATOM 1632 C C . ARG A 1 218 ? 6.499 -6.064 -9.028 1.00 92.38 218 ARG A C 1
ATOM 1634 O O . ARG A 1 218 ? 6.488 -5.494 -7.946 1.00 92.38 218 ARG A O 1
ATOM 1641 N N . TRP A 1 219 ? 5.408 -6.506 -9.634 1.00 95.44 219 TRP A N 1
ATOM 1642 C CA . TRP A 1 219 ? 4.053 -6.234 -9.182 1.00 95.44 219 TRP A CA 1
ATOM 1643 C C . TRP A 1 219 ? 3.291 -7.536 -9.132 1.00 95.44 219 TRP A C 1
ATOM 1645 O O . TRP A 1 219 ? 3.304 -8.274 -10.116 1.00 95.44 219 TRP A O 1
ATOM 1655 N N . PHE A 1 220 ? 2.597 -7.803 -8.037 1.00 90.81 220 PHE A N 1
ATOM 1656 C CA . PHE A 1 220 ? 1.861 -9.041 -7.845 1.00 90.81 220 PHE A CA 1
ATOM 1657 C C . PHE A 1 220 ? 0.423 -8.748 -7.448 1.00 90.81 220 PHE A C 1
ATOM 1659 O O . PHE A 1 220 ? 0.161 -7.877 -6.619 1.00 90.81 220 PHE A O 1
ATOM 1666 N N . VAL A 1 221 ? -0.504 -9.514 -8.023 1.00 92.50 221 VAL A N 1
ATOM 1667 C CA . VAL A 1 221 ? -1.902 -9.553 -7.591 1.00 92.50 221 VAL A CA 1
ATOM 1668 C C . VAL A 1 221 ? -2.288 -10.992 -7.301 1.00 92.50 221 VAL A C 1
ATOM 1670 O O . VAL A 1 221 ? -2.118 -11.866 -8.152 1.00 92.50 221 VAL A O 1
ATOM 1673 N N . GLY A 1 222 ? -2.802 -11.253 -6.097 1.00 85.44 222 GLY A N 1
ATOM 1674 C CA . GLY A 1 222 ? -3.139 -12.614 -5.664 1.00 85.44 222 GLY A CA 1
ATOM 1675 C C . GLY A 1 222 ? -1.937 -13.557 -5.752 1.00 85.44 222 GLY A C 1
ATOM 1676 O O . GLY A 1 222 ? -2.090 -14.734 -6.067 1.00 85.44 222 GLY A O 1
ATOM 1677 N N . GLY A 1 223 ? -0.736 -13.005 -5.574 1.00 82.50 223 GLY A N 1
ATOM 1678 C CA . GLY A 1 223 ? 0.518 -13.733 -5.647 1.00 82.50 223 GLY A CA 1
ATOM 1679 C C . GLY A 1 223 ? 1.076 -14.050 -7.031 1.00 82.50 223 GLY A C 1
ATOM 1680 O O . GLY A 1 223 ? 2.146 -14.645 -7.137 1.00 82.50 223 GLY A O 1
ATOM 1681 N N . THR A 1 224 ? 0.397 -13.643 -8.100 1.00 85.19 224 THR A N 1
ATOM 1682 C CA . THR A 1 224 ? 0.903 -13.804 -9.468 1.00 85.19 224 THR A CA 1
ATOM 1683 C C . THR A 1 224 ? 1.466 -12.484 -9.963 1.00 85.19 224 THR A C 1
ATOM 1685 O O . THR A 1 224 ? 0.809 -11.451 -9.829 1.00 85.19 224 THR A O 1
ATOM 1688 N N . GLN A 1 225 ? 2.666 -12.511 -10.550 1.00 90.75 225 GLN A N 1
ATOM 1689 C CA . GLN A 1 225 ? 3.241 -11.311 -11.150 1.00 90.75 225 GLN A CA 1
ATOM 1690 C C . GLN A 1 225 ? 2.341 -10.817 -12.291 1.00 90.75 225 GLN A C 1
ATOM 1692 O O . GLN A 1 225 ? 1.952 -11.597 -13.162 1.00 90.75 225 GLN A O 1
ATOM 1697 N N . ILE A 1 226 ? 2.043 -9.520 -12.310 1.00 94.50 226 ILE A N 1
ATOM 1698 C CA . ILE A 1 226 ? 1.310 -8.867 -13.393 1.00 94.50 226 ILE A CA 1
ATOM 1699 C C . ILE A 1 226 ? 2.259 -8.034 -14.259 1.00 94.50 226 ILE A C 1
ATOM 1701 O O . ILE A 1 226 ? 3.077 -7.259 -13.767 1.00 94.50 226 ILE A O 1
ATOM 1705 N N . GLY A 1 227 ? 2.135 -8.197 -15.576 1.00 95.81 227 GLY A N 1
ATOM 1706 C CA . GLY A 1 227 ? 2.983 -7.538 -16.570 1.00 95.81 227 GLY A CA 1
ATOM 1707 C C . GLY A 1 227 ? 4.488 -7.788 -16.398 1.00 95.81 227 GLY A C 1
ATOM 1708 O O . GLY A 1 227 ? 4.935 -8.716 -15.720 1.00 95.81 227 GLY A O 1
ATOM 1709 N N . THR A 1 228 ? 5.283 -6.972 -17.084 1.00 95.81 228 THR A N 1
ATOM 1710 C CA . THR A 1 228 ? 6.747 -7.069 -17.090 1.00 95.81 228 THR A CA 1
ATOM 1711 C C . THR A 1 228 ? 7.369 -6.340 -15.904 1.00 95.81 228 THR A C 1
ATOM 1713 O O . THR A 1 228 ? 6.807 -5.370 -15.401 1.00 95.81 228 THR A O 1
ATOM 1716 N N . SER A 1 229 ? 8.543 -6.795 -15.475 1.00 94.00 229 SER A N 1
ATOM 1717 C CA . SER A 1 229 ? 9.350 -6.082 -14.482 1.00 94.00 229 SER A CA 1
ATOM 1718 C C . SER A 1 229 ? 9.848 -4.742 -15.032 1.00 94.00 229 SER A C 1
ATOM 1720 O O . SER A 1 229 ? 10.058 -4.622 -16.240 1.00 94.00 229 SER A O 1
ATOM 1722 N N . GLU A 1 230 ? 10.093 -3.784 -14.144 1.00 97.00 230 GLU A N 1
ATOM 1723 C CA . GLU A 1 230 ? 10.682 -2.483 -14.473 1.00 97.00 230 GLU A CA 1
ATOM 1724 C C . GLU A 1 230 ? 12.125 -2.404 -13.979 1.00 97.00 230 GLU A C 1
ATOM 1726 O O . GLU A 1 230 ? 12.449 -2.931 -12.913 1.00 97.00 230 GLU A O 1
ATOM 1731 N N . THR A 1 231 ? 12.981 -1.728 -14.743 1.00 97.56 231 THR A N 1
ATOM 1732 C CA . THR A 1 231 ? 14.298 -1.316 -14.251 1.00 97.56 231 THR A CA 1
ATOM 1733 C C . THR A 1 231 ? 14.115 -0.081 -13.381 1.00 97.56 231 THR A C 1
ATOM 1735 O O . THR A 1 231 ? 13.689 0.965 -13.869 1.00 97.56 231 THR A O 1
ATOM 1738 N N . ASP A 1 232 ? 14.457 -0.205 -12.107 1.00 93.75 232 ASP A N 1
ATOM 1739 C CA . ASP A 1 232 ? 14.207 0.796 -11.084 1.00 93.75 232 ASP A CA 1
ATOM 1740 C C . ASP A 1 232 ? 15.506 1.243 -10.419 1.00 93.75 232 ASP A C 1
ATOM 1742 O O . ASP A 1 232 ? 16.077 0.550 -9.580 1.00 93.75 232 ASP A O 1
ATOM 1746 N N . ASN A 1 233 ? 15.982 2.417 -10.824 1.00 94.62 233 ASN A N 1
ATOM 1747 C CA . ASN A 1 233 ? 17.119 3.095 -10.206 1.00 94.62 233 ASN A CA 1
ATOM 1748 C C . ASN A 1 233 ? 16.684 4.353 -9.447 1.00 94.62 233 ASN A C 1
ATOM 1750 O O . ASN A 1 233 ? 17.523 5.210 -9.176 1.00 94.62 233 ASN A O 1
ATOM 1754 N N . ASN A 1 234 ? 15.387 4.498 -9.165 1.00 93.62 234 ASN A N 1
ATOM 1755 C CA . ASN A 1 234 ? 14.880 5.687 -8.501 1.00 93.62 234 ASN A CA 1
ATOM 1756 C C . ASN A 1 234 ? 15.340 5.726 -7.045 1.00 93.62 234 ASN A C 1
ATOM 1758 O O . ASN A 1 234 ? 15.583 4.686 -6.425 1.00 93.62 234 ASN A O 1
ATOM 1762 N N . ASP A 1 235 ? 15.449 6.950 -6.546 1.00 93.81 235 ASP A N 1
ATOM 1763 C CA . ASP A 1 235 ? 15.740 7.266 -5.158 1.00 93.81 235 ASP A CA 1
ATOM 1764 C C . ASP A 1 235 ? 14.435 7.706 -4.491 1.00 93.81 235 ASP A C 1
ATOM 1766 O O . ASP A 1 235 ? 13.909 8.768 -4.820 1.00 93.81 235 ASP A O 1
ATOM 1770 N N . TYR A 1 236 ? 13.856 6.846 -3.654 1.00 92.75 236 TYR A N 1
ATOM 1771 C CA . TYR A 1 236 ? 12.573 7.067 -2.984 1.00 92.75 236 TYR A CA 1
ATOM 1772 C C . TYR A 1 236 ? 12.779 7.675 -1.597 1.00 92.75 236 TYR A C 1
ATOM 1774 O O . TYR A 1 236 ? 12.655 6.985 -0.588 1.00 92.75 236 TYR A O 1
ATOM 1782 N N . ASP A 1 237 ? 13.117 8.957 -1.571 1.00 92.31 237 ASP A N 1
ATOM 1783 C CA . ASP A 1 237 ? 13.345 9.745 -0.359 1.00 92.31 237 ASP A CA 1
ATOM 1784 C C . ASP A 1 237 ? 12.623 11.094 -0.498 1.00 92.31 237 ASP A C 1
ATOM 1786 O O . ASP A 1 237 ? 12.833 11.853 -1.447 1.00 92.31 237 ASP A O 1
ATOM 1790 N N . THR A 1 238 ? 11.708 11.367 0.423 1.00 91.62 238 THR A N 1
ATOM 1791 C CA . THR A 1 238 ? 10.937 12.612 0.487 1.00 91.62 238 THR A CA 1
ATOM 1792 C C . THR A 1 238 ? 10.703 12.948 1.959 1.00 91.62 238 THR A C 1
ATOM 1794 O O . THR A 1 238 ? 11.002 12.146 2.823 1.00 91.62 238 THR A O 1
ATOM 1797 N N . ALA A 1 239 ? 10.150 14.118 2.277 1.00 92.31 239 ALA A N 1
ATOM 1798 C CA . ALA A 1 239 ? 9.776 14.488 3.653 1.00 92.31 239 ALA A CA 1
ATOM 1799 C C . ALA A 1 239 ? 8.254 14.400 3.886 1.00 92.31 239 ALA A C 1
ATOM 1801 O O . ALA A 1 239 ? 7.668 15.175 4.644 1.00 92.31 239 ALA A O 1
ATOM 1802 N N . ALA A 1 240 ? 7.572 13.543 3.120 1.00 92.81 240 ALA A N 1
ATOM 1803 C CA . ALA A 1 240 ? 6.118 13.432 3.165 1.00 92.81 240 ALA A CA 1
ATOM 1804 C C . ALA A 1 240 ? 5.664 12.315 4.093 1.00 92.81 240 ALA A C 1
ATOM 1806 O O . ALA A 1 240 ? 6.295 11.263 4.176 1.00 92.81 240 ALA A O 1
ATOM 1807 N N . ALA A 1 241 ? 4.509 12.528 4.718 1.00 94.31 241 ALA A N 1
ATOM 1808 C CA . ALA A 1 241 ? 3.806 11.472 5.421 1.00 94.31 241 ALA A CA 1
ATOM 1809 C C . ALA A 1 241 ? 3.482 10.306 4.474 1.00 94.31 241 ALA A C 1
ATOM 1811 O O . ALA A 1 241 ? 3.226 10.502 3.281 1.00 94.31 241 ALA A O 1
ATOM 1812 N N . LEU A 1 242 ? 3.474 9.096 5.025 1.00 94.56 242 LEU A N 1
ATOM 1813 C CA . LEU A 1 242 ? 2.905 7.935 4.359 1.00 94.56 242 LEU A CA 1
ATOM 1814 C C . LEU A 1 242 ? 1.384 7.988 4.499 1.00 94.56 242 LEU A C 1
ATOM 1816 O O . LEU A 1 242 ? 0.854 8.006 5.605 1.00 94.56 242 LEU A O 1
ATOM 1820 N N . GLU A 1 243 ? 0.676 7.991 3.378 1.00 92.81 243 GLU A N 1
ATOM 1821 C CA . GLU A 1 243 ? -0.780 8.039 3.336 1.00 92.81 243 GLU A CA 1
ATOM 1822 C C . GLU A 1 243 ? -1.360 6.721 2.826 1.00 92.81 243 GLU A C 1
ATOM 1824 O O . GLU A 1 243 ? -0.897 6.143 1.840 1.00 92.81 243 GLU A O 1
ATOM 1829 N N . ILE A 1 244 ? -2.424 6.268 3.484 1.00 90.69 244 ILE A N 1
ATOM 1830 C CA . ILE A 1 244 ? -3.260 5.134 3.103 1.00 90.69 244 ILE A CA 1
ATOM 1831 C C . ILE A 1 244 ? -4.701 5.646 3.036 1.00 90.69 244 ILE A C 1
ATOM 1833 O O . ILE A 1 244 ? -5.363 5.835 4.055 1.00 90.69 244 ILE A O 1
ATOM 1837 N N . GLY A 1 245 ? -5.221 5.868 1.834 1.00 79.50 245 GLY A N 1
ATOM 1838 C CA . GLY A 1 245 ? -6.567 6.436 1.666 1.00 79.50 245 GLY A CA 1
ATOM 1839 C C . GLY A 1 245 ? -6.818 6.884 0.250 1.00 79.50 245 GLY A C 1
ATOM 1840 O O . GLY A 1 245 ? -5.930 7.566 -0.283 1.00 79.50 245 GLY A O 1
#

pLDDT: mean 73.69, std 25.89, range [21.44, 98.19]